Protein AF-0000000066600536 (afdb_homodimer)

pLDDT: mean 73.53, std 24.23, range [19.64, 96.75]

Solvent-accessible surface area (backbone atoms only — not comparable to full-atom values): 18809 Å² total; per-residue (Å²): 132,82,75,76,76,78,77,70,81,67,78,66,81,62,78,78,63,72,52,67,63,58,53,52,51,43,54,50,46,50,48,54,74,53,51,83,72,74,87,66,72,68,82,75,94,63,88,45,72,66,54,38,52,49,62,62,64,57,82,47,67,68,58,46,53,52,46,48,53,51,50,51,51,50,49,55,53,40,43,52,21,31,8,64,91,51,57,45,44,62,94,65,36,41,53,44,63,29,54,52,52,36,57,56,45,37,54,26,69,64,70,54,17,52,52,28,52,52,50,50,47,56,38,63,71,46,46,78,92,49,72,84,36,48,63,40,47,52,50,49,32,46,51,47,47,48,50,46,52,51,53,52,53,50,51,52,51,55,51,54,56,64,73,95,133,84,75,76,74,78,76,71,84,64,78,64,80,62,82,77,64,71,48,69,62,57,52,51,51,44,54,49,48,51,49,54,74,54,52,79,67,74,86,67,72,70,78,73,72,84,78,48,71,66,53,39,52,51,62,63,64,57,82,48,66,70,58,46,52,52,47,50,52,52,50,49,53,52,49,55,52,40,43,53,22,32,9,63,91,51,57,45,44,61,95,64,34,40,53,45,64,31,54,51,52,34,57,58,45,37,56,26,68,66,69,53,17,53,52,27,51,50,49,50,46,56,39,62,71,46,45,77,90,49,72,82,36,47,67,41,47,53,49,49,33,47,51,47,47,48,51,47,52,51,52,53,53,50,52,53,50,55,51,55,58,66,74,96

Foldseek 3Di:
DPPPPPPPPCPPPDPQDDPPVLVVLLVVVVVVLVPDDDPPDPPPPQLDPVLLVCQAPDPDPVVVVVSVVSLVVLLVLLLVQLCLVPLQDDPNHDNLVSLVSLLSQLSRDDPSVVSSVVSNVSSVVRDDDDPSNVSSVVSNVVSVVVNVVSVVVVVVVVVVVVVD/DPPPPPPPPCPPPDPQDDPPVLVVLLVVVVVVLVPDDDPPDDPPLVDDPVLLVCQAPDPDPVVVVVSVVVLVVVLVLLLVLLCLVPLQDDPSHDNLVSLVSLLRQLSRDDPSVVSSVVSNVSSVVRDDDDPSNVSSVVSNVVSVVVNVVSVVVVVVVVVVVVVD

Nearest PDB structures (foldseek):
  7ubt-assembly1_A  TM=3.365E-01  e=2.318E+00  Homo sapiens
  7uc6-assembly1_A  TM=3.377E-01  e=3.142E+00  Homo sapiens
  7tvb-assembly1_A  TM=3.383E-01  e=3.848E+00  Homo sapiens
  6mbz-assembly2_B  TM=2.129E-01  e=4.480E+00  Homo sapiens
  1y1u-assembly2_C-2  TM=2.145E-01  e=3.477E+00  Mus musculus

Structure (mmCIF, N/CA/C/O backbone):
data_AF-0000000066600536-model_v1
#
loop_
_entity.id
_entity.type
_entity.pdbx_description
1 polymer 'Transmembrane protein 232'
#
loop_
_atom_site.group_PDB
_atom_site.id
_atom_site.type_symbol
_atom_site.label_atom_id
_atom_site.label_alt_id
_atom_site.label_comp_id
_atom_site.label_asym_id
_atom_site.label_entity_id
_atom_site.label_seq_id
_atom_site.pdbx_PDB_ins_code
_atom_site.Cartn_x
_atom_site.Cartn_y
_atom_site.Cartn_z
_atom_site.occupancy
_atom_site.B_iso_or_equiv
_atom_site.auth_seq_id
_atom_site.auth_comp_id
_atom_site.auth_asym_id
_atom_site.auth_atom_id
_atom_site.pdbx_PDB_model_num
ATOM 1 N N . MET A 1 1 ? 24.453 -8.703 15.766 1 19.73 1 MET A N 1
ATOM 2 C CA . MET A 1 1 ? 23.531 -9.391 16.672 1 19.73 1 MET A CA 1
ATOM 3 C C . MET A 1 1 ? 22.078 -9.07 16.328 1 19.73 1 MET A C 1
ATOM 5 O O . MET A 1 1 ? 21.672 -7.91 16.328 1 19.73 1 MET A O 1
ATOM 9 N N . ASN A 1 2 ? 21.516 -9.789 15.336 1 24.7 2 ASN A N 1
ATOM 10 C CA . ASN A 1 2 ? 20.312 -9.633 14.539 1 24.7 2 ASN A CA 1
ATOM 11 C C . ASN A 1 2 ? 19.047 -9.766 15.398 1 24.7 2 ASN A C 1
ATOM 13 O O . ASN A 1 2 ? 18.766 -10.844 15.938 1 24.7 2 ASN A O 1
ATOM 17 N N . MET A 1 3 ? 18.906 -8.734 16.312 1 25.41 3 MET A N 1
ATOM 18 C CA . MET A 1 3 ? 17.891 -8.883 17.344 1 25.41 3 MET A CA 1
ATOM 19 C C . MET A 1 3 ? 16.547 -9.281 16.734 1 25.41 3 MET A C 1
ATOM 21 O O . MET A 1 3 ? 16.125 -8.688 15.742 1 25.41 3 MET A O 1
ATOM 25 N N . PRO A 1 4 ? 16.062 -10.516 17.078 1 28.42 4 PRO A N 1
ATOM 26 C CA . PRO A 1 4 ? 14.805 -11.125 16.625 1 28.42 4 PRO A CA 1
ATOM 27 C C . PRO A 1 4 ? 13.578 -10.328 17.062 1 28.42 4 PRO A C 1
ATOM 29 O O . PRO A 1 4 ? 13.414 -10.039 18.25 1 28.42 4 PRO A O 1
ATOM 32 N N . VAL A 1 5 ? 13.242 -9.188 16.594 1 30.8 5 VAL A N 1
ATOM 33 C CA . VAL A 1 5 ? 12.07 -8.492 17.109 1 30.8 5 VAL A CA 1
ATOM 34 C C . VAL A 1 5 ? 10.852 -9.422 17.047 1 30.8 5 VAL A C 1
ATOM 36 O O . VAL A 1 5 ? 10.516 -9.938 15.977 1 30.8 5 VAL A O 1
ATOM 39 N N . ASN A 1 6 ? 10.648 -10.102 18.094 1 26.16 6 ASN A N 1
ATOM 40 C CA . ASN A 1 6 ? 9.461 -10.914 18.328 1 26.16 6 ASN A CA 1
ATOM 41 C C . ASN A 1 6 ? 8.18 -10.141 18.062 1 26.16 6 ASN A C 1
ATOM 43 O O . ASN A 1 6 ? 7.891 -9.156 18.734 1 26.16 6 ASN A O 1
ATOM 47 N N . LYS A 1 7 ? 7.848 -10.031 16.828 1 30.89 7 LYS A N 1
ATOM 48 C CA . LYS A 1 7 ? 6.684 -9.281 16.344 1 30.89 7 LYS A CA 1
ATOM 49 C C . LYS A 1 7 ? 5.387 -9.914 16.844 1 30.89 7 LYS A C 1
ATOM 51 O O . LYS A 1 7 ? 5.094 -11.07 16.547 1 30.89 7 LYS A O 1
ATOM 56 N N . SER A 1 8 ? 5.102 -9.703 18.156 1 27.36 8 SER A N 1
ATOM 57 C CA . SER A 1 8 ? 3.857 -10.219 18.719 1 27.36 8 SER A CA 1
ATOM 58 C C . SER A 1 8 ? 2.662 -9.852 17.844 1 27.36 8 SER A C 1
ATOM 60 O O . SER A 1 8 ? 2.613 -8.758 17.281 1 27.36 8 SER A O 1
ATOM 62 N N . PRO A 1 9 ? 1.781 -10.859 17.547 1 30.22 9 PRO A N 1
ATOM 63 C CA . PRO A 1 9 ? 0.583 -10.719 16.719 1 30.22 9 PRO A CA 1
ATOM 64 C C . PRO A 1 9 ? -0.399 -9.688 17.25 1 30.22 9 PRO A C 1
ATOM 66 O O . PRO A 1 9 ? -1.043 -9.922 18.281 1 30.22 9 PRO A O 1
ATOM 69 N N . MET A 1 10 ? -0.037 -8.68 17.906 1 28.06 10 MET A N 1
ATOM 70 C CA . MET A 1 10 ? -1.125 -7.926 18.531 1 28.06 10 MET A CA 1
ATOM 71 C C . MET A 1 10 ? -2.148 -7.488 17.484 1 28.06 10 MET A C 1
ATOM 73 O O . MET A 1 10 ? -1.852 -6.656 16.625 1 28.06 10 MET A O 1
ATOM 77 N N . ILE A 1 11 ? -2.955 -8.367 16.953 1 31.08 11 ILE A N 1
ATOM 78 C CA . ILE A 1 11 ? -4.121 -7.98 16.156 1 31.08 11 ILE A CA 1
ATOM 79 C C . ILE A 1 11 ? -4.938 -6.941 16.922 1 31.08 11 ILE A C 1
ATOM 81 O O . ILE A 1 11 ? -5.562 -7.258 17.938 1 31.08 11 ILE A O 1
ATOM 85 N N . ASN A 1 12 ? -4.395 -5.863 17.438 1 29.73 12 ASN A N 1
ATOM 86 C CA . ASN A 1 12 ? -5.25 -4.922 18.141 1 29.73 12 ASN A CA 1
ATOM 87 C C . ASN A 1 12 ? -6.48 -4.547 17.328 1 29.73 12 ASN A C 1
ATOM 89 O O . ASN A 1 12 ? -6.383 -4.328 16.125 1 29.73 12 ASN A O 1
ATOM 93 N N . THR A 1 13 ? -7.602 -5.051 17.672 1 29.09 13 THR A N 1
ATOM 94 C CA . THR A 1 13 ? -8.992 -4.836 17.297 1 29.09 13 THR A CA 1
ATOM 95 C C . THR A 1 13 ? -9.258 -3.359 17.016 1 29.09 13 THR A C 1
ATOM 97 O O . THR A 1 13 ? -10.406 -2.955 16.812 1 29.09 13 THR A O 1
ATOM 100 N N . CYS A 1 14 ? -8.484 -2.506 17.672 1 30.42 14 CYS A N 1
ATOM 101 C CA . CYS A 1 14 ? -9.07 -1.176 17.547 1 30.42 14 CYS A CA 1
ATOM 102 C C . CYS A 1 14 ? -9.062 -0.72 16.094 1 30.42 14 CYS A C 1
ATOM 104 O O . CYS A 1 14 ? -8.109 -0.995 15.352 1 30.42 14 CYS A O 1
ATOM 106 N N . GLY A 1 15 ? -9.992 -0.116 15.523 1 32.75 15 GLY A N 1
ATOM 107 C CA . GLY A 1 15 ? -10.281 0.325 14.172 1 32.75 15 GLY A CA 1
ATOM 108 C C . GLY A 1 15 ? -9.039 0.72 13.391 1 32.75 15 GLY A C 1
ATOM 109 O O . GLY A 1 15 ? -8.273 -0.142 12.953 1 32.75 15 GLY A O 1
ATOM 110 N N . GLY A 1 16 ? -9.023 1.972 12.875 1 38.88 16 GLY A N 1
ATOM 111 C CA . GLY A 1 16 ? -8.297 2.615 11.797 1 38.88 16 GLY A CA 1
ATOM 112 C C . GLY A 1 16 ? -6.805 2.719 12.062 1 38.88 16 GLY A C 1
ATOM 113 O O . GLY A 1 16 ? -6.066 3.312 11.273 1 38.88 16 GLY A O 1
ATOM 114 N N . ILE A 1 17 ? -6.473 2.861 13.297 1 39.66 17 ILE A N 1
ATOM 115 C CA . ILE A 1 17 ? -5.094 3.307 13.484 1 39.66 17 ILE A CA 1
ATOM 116 C C . ILE A 1 17 ? -4.137 2.141 13.242 1 39.66 17 ILE A C 1
ATOM 118 O O . ILE A 1 17 ? -4.414 1.01 13.648 1 39.66 17 I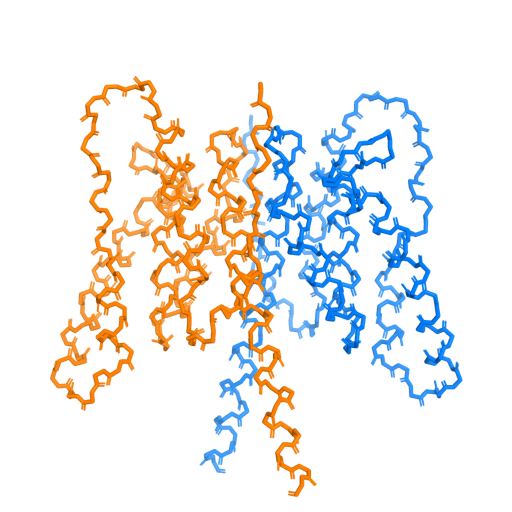LE A O 1
ATOM 122 N N . SER A 1 18 ? -3.279 2.27 12.375 1 43.47 18 SER A N 1
ATOM 123 C CA . SER A 1 18 ? -2.164 1.356 12.156 1 43.47 18 SER A CA 1
ATOM 124 C C . SER A 1 18 ? -1.711 0.707 13.461 1 43.47 18 SER A C 1
ATOM 126 O O . SER A 1 18 ? -1.821 1.309 14.531 1 43.47 18 SER A O 1
ATOM 128 N N . SER A 1 19 ? -1.558 -0.533 13.523 1 43.12 19 SER A N 1
ATOM 129 C CA . SER A 1 19 ? -1.077 -1.271 14.688 1 43.12 19 SER A CA 1
ATOM 130 C C . SER A 1 19 ? 0.07 -0.538 15.375 1 43.12 19 SER A C 1
ATOM 132 O O . SER A 1 19 ? 0.919 0.058 14.711 1 43.12 19 SER A O 1
ATOM 134 N N . PRO A 1 20 ? -0.112 -0.196 16.719 1 44.44 20 PRO A N 1
ATOM 135 C CA . PRO A 1 20 ? 0.983 0.37 17.516 1 44.44 20 PRO A CA 1
ATOM 136 C C . PRO A 1 20 ? 2.355 -0.127 17.062 1 44.44 20 PRO A C 1
ATOM 138 O O . PRO A 1 20 ? 3.332 0.624 17.109 1 44.44 20 PRO A O 1
ATOM 141 N N . TYR A 1 21 ? 2.369 -1.3 16.703 1 42.28 21 TYR A N 1
ATOM 142 C CA . TYR A 1 21 ? 3.656 -1.877 16.328 1 42.28 21 TYR A CA 1
ATOM 143 C C . TYR A 1 21 ? 4.234 -1.188 15.102 1 42.28 21 TYR A C 1
ATOM 145 O O . TYR A 1 21 ? 5.426 -0.87 15.062 1 42.28 21 TYR A O 1
ATOM 153 N N . HIS A 1 22 ? 3.428 -0.91 14.258 1 47.25 22 HIS A N 1
ATOM 154 C CA . HIS A 1 22 ? 3.965 -0.282 13.055 1 47.25 22 HIS A CA 1
ATOM 155 C C . HIS A 1 22 ? 4.43 1.142 13.336 1 47.25 22 HIS A C 1
ATOM 157 O O . HIS A 1 22 ? 5.441 1.588 12.789 1 47.25 22 HIS A O 1
ATOM 163 N N . GLU A 1 23 ? 3.699 1.765 14.211 1 49.78 23 GLU A N 1
ATOM 164 C CA . GLU A 1 23 ? 4.105 3.125 14.555 1 49.78 23 GLU A CA 1
ATOM 165 C C . GLU A 1 23 ? 5.457 3.137 15.258 1 49.78 23 GLU A C 1
ATOM 167 O O . GLU A 1 23 ? 6.305 3.982 14.969 1 49.78 23 GLU A O 1
ATOM 172 N N . GLU A 1 24 ? 5.559 2.275 16.266 1 48.22 24 GLU A N 1
ATOM 173 C CA . GLU A 1 24 ? 6.82 2.227 16.984 1 48.22 24 GLU A CA 1
ATOM 174 C C . GLU A 1 24 ? 7.977 1.849 16.062 1 48.22 24 GLU A C 1
ATOM 176 O O . GLU A 1 24 ? 9.078 2.396 16.188 1 48.22 24 GLU A O 1
ATOM 181 N N . LEU A 1 25 ? 7.801 0.929 15.32 1 45.22 25 LEU A N 1
ATOM 182 C CA . LEU A 1 25 ? 8.844 0.529 14.375 1 45.22 25 LEU A CA 1
ATOM 183 C C . LEU A 1 25 ? 9.211 1.684 13.453 1 45.22 25 LEU A C 1
ATOM 185 O O . LEU A 1 25 ? 10.391 1.898 13.164 1 45.22 25 LEU A O 1
ATOM 189 N N . TRP A 1 26 ? 8.156 2.361 13.133 1 47.5 26 TRP A N 1
ATOM 190 C CA . TRP A 1 26 ? 8.406 3.504 12.258 1 47.5 26 TRP A CA 1
ATOM 191 C C . TRP A 1 26 ? 9.188 4.586 13 1 47.5 26 TRP A C 1
ATOM 193 O O . TRP A 1 26 ? 10.125 5.172 12.445 1 47.5 26 TRP A O 1
ATOM 203 N N . LYS A 1 27 ? 8.703 4.938 14.164 1 51 27 LYS A N 1
ATOM 204 C CA . LYS A 1 27 ? 9.477 5.902 14.945 1 51 27 LYS A CA 1
ATOM 205 C C . LYS A 1 27 ? 10.938 5.469 15.062 1 51 27 LYS A C 1
ATOM 207 O O . LYS A 1 27 ? 11.844 6.289 14.93 1 51 27 LYS A O 1
ATOM 212 N N . LEU A 1 28 ? 11.102 4.266 15.344 1 45.75 28 LEU A N 1
ATOM 213 C CA . LEU A 1 28 ? 12.453 3.742 15.508 1 45.75 28 LEU A CA 1
ATOM 214 C C . LEU A 1 28 ? 13.219 3.787 14.188 1 45.75 28 LEU A C 1
ATOM 216 O O . LEU A 1 28 ? 14.398 4.152 14.164 1 45.75 28 LEU A O 1
ATOM 220 N N . ASN A 1 29 ? 12.656 3.307 13.219 1 45.66 29 ASN A N 1
ATOM 221 C CA . ASN A 1 29 ? 13.336 3.256 11.93 1 45.66 29 ASN A CA 1
ATOM 222 C C . ASN A 1 29 ? 13.68 4.652 11.422 1 45.66 29 ASN A C 1
ATOM 224 O O . ASN A 1 29 ? 14.758 4.871 10.867 1 45.66 29 ASN A O 1
ATOM 228 N N . PHE A 1 30 ? 12.695 5.48 11.562 1 46.75 30 PHE A N 1
ATOM 229 C CA . PHE A 1 30 ? 12.969 6.852 11.141 1 46.75 30 PHE A CA 1
ATOM 230 C C . PHE A 1 30 ? 13.992 7.504 12.055 1 46.75 30 PHE A C 1
ATOM 232 O O . PHE A 1 30 ? 14.805 8.312 11.609 1 46.75 30 PHE A O 1
ATOM 239 N N . GLN A 1 31 ? 13.883 7.242 13.258 1 46.19 31 GLN A N 1
ATOM 240 C CA . GLN A 1 31 ? 14.945 7.762 14.117 1 46.19 31 GLN A CA 1
ATOM 241 C C . GLN A 1 31 ? 16.312 7.266 13.656 1 46.19 31 GLN A C 1
ATOM 243 O O . GLN A 1 31 ? 17.297 8 13.727 1 46.19 31 GLN A O 1
ATOM 248 N N . HIS A 1 32 ? 16.391 6.09 13.328 1 43 32 HIS A N 1
ATOM 249 C CA . HIS A 1 32 ? 17.688 5.562 12.938 1 43 32 HIS A CA 1
ATOM 250 C C . HIS A 1 32 ? 18.172 6.191 11.633 1 43 32 HIS A C 1
ATOM 252 O O . HIS A 1 32 ? 19.375 6.336 11.406 1 43 32 HIS A O 1
ATOM 258 N N . LEU A 1 33 ? 17.312 6.156 10.695 1 40.06 33 LEU A N 1
ATOM 259 C CA . LEU A 1 33 ? 17.75 6.832 9.477 1 40.06 33 LEU A CA 1
ATOM 260 C C . LEU A 1 33 ? 18.172 8.266 9.773 1 40.06 33 LEU A C 1
ATOM 262 O O . LEU A 1 33 ? 18.984 8.836 9.039 1 40.06 33 LEU A O 1
ATOM 266 N N . SER A 1 34 ? 17.438 8.898 10.703 1 39.47 34 SER A N 1
ATOM 267 C CA . SER A 1 34 ? 17.891 10.219 11.102 1 39.47 34 SER A CA 1
ATOM 268 C C . SER A 1 34 ? 19.156 10.133 11.953 1 39.47 34 SER A C 1
ATOM 270 O O . SER A 1 34 ? 19.078 10.031 13.18 1 39.47 34 SER A O 1
ATOM 272 N N . GLY A 1 35 ? 20.016 9.133 11.82 1 35.97 35 GLY A N 1
ATOM 273 C CA . GLY A 1 35 ? 21.25 9.25 12.57 1 35.97 35 GLY A CA 1
ATOM 274 C C . GLY A 1 35 ? 21.609 10.688 12.914 1 35.97 35 GLY A C 1
ATOM 275 O O . GLY A 1 35 ? 20.75 11.57 12.852 1 35.97 35 GLY A O 1
ATOM 276 N N . GLU A 1 36 ? 23.062 11.039 12.516 1 38.44 36 GLU A N 1
ATOM 277 C CA . GLU A 1 36 ? 24 12.047 12.984 1 38.44 36 GLU A CA 1
ATOM 278 C C . GLU A 1 36 ? 23.438 13.453 12.844 1 38.44 36 GLU A C 1
ATOM 280 O O . GLU A 1 36 ? 24.094 14.438 13.188 1 38.44 36 GLU A O 1
ATOM 285 N N . ARG A 1 37 ? 22.922 13.789 11.609 1 37.62 37 ARG A N 1
ATOM 286 C CA . ARG A 1 37 ? 23.094 15.234 11.508 1 37.62 37 ARG A CA 1
ATOM 287 C C . ARG A 1 37 ? 22.391 15.953 12.656 1 37.62 37 ARG A C 1
ATOM 289 O O . ARG A 1 37 ? 21.516 15.383 13.312 1 37.62 37 ARG A O 1
ATOM 296 N N . GLY A 1 38 ? 22.594 17.312 12.836 1 34.03 38 GLY A N 1
ATOM 297 C CA . GLY A 1 38 ? 22.312 18.312 13.852 1 34.03 38 GLY A CA 1
ATOM 298 C C . GLY A 1 38 ? 20.891 18.234 14.383 1 34.03 38 GLY A C 1
ATOM 299 O O . GLY A 1 38 ? 20.031 17.594 13.781 1 34.03 38 GLY A O 1
ATOM 300 N N . HIS A 1 39 ? 20.594 18.734 15.633 1 36.16 39 HIS A N 1
ATOM 301 C CA . HIS A 1 39 ? 19.453 19.141 16.438 1 36.16 39 HIS A CA 1
ATOM 302 C C . HIS A 1 39 ? 18.281 19.594 15.555 1 36.16 39 HIS A C 1
ATOM 304 O O . HIS A 1 39 ? 17.828 20.734 15.656 1 36.16 39 HIS A O 1
ATOM 310 N N . LYS A 1 40 ? 18.469 19.359 14.297 1 41.19 40 LYS A N 1
ATOM 311 C CA . LYS A 1 40 ? 17.406 20.172 13.719 1 41.19 40 LYS A CA 1
ATOM 312 C C . LYS A 1 40 ? 16.047 19.797 14.305 1 41.19 40 LYS A C 1
ATOM 314 O O . LYS A 1 40 ? 15.852 18.672 14.75 1 41.19 40 LYS A O 1
ATOM 319 N N . SER A 1 41 ? 15.125 20.906 14.414 1 37.47 41 SER A N 1
ATOM 320 C CA . SER A 1 41 ? 13.797 21.125 14.984 1 37.47 41 SER A CA 1
ATOM 321 C C . SER A 1 41 ? 12.859 19.969 14.656 1 37.47 41 SER A C 1
ATOM 323 O O . SER A 1 41 ? 12.977 19.344 13.602 1 37.47 41 SER A O 1
ATOM 325 N N . ARG A 1 42 ? 12.461 19.328 15.688 1 41.62 42 ARG A N 1
ATOM 326 C CA . ARG A 1 42 ? 11.375 18.375 15.602 1 41.62 42 ARG A CA 1
ATOM 327 C C . ARG A 1 42 ? 10.398 18.734 14.484 1 41.62 42 ARG A C 1
ATOM 329 O O . ARG A 1 42 ? 9.938 19.875 14.414 1 41.62 42 ARG A O 1
ATOM 336 N N . PRO A 1 43 ? 10.523 18.328 13.375 1 45.41 43 PRO A N 1
ATOM 337 C CA . PRO A 1 43 ? 9.43 18.781 12.508 1 45.41 43 PRO A CA 1
ATOM 338 C C . PRO A 1 43 ? 8.125 18.984 13.266 1 45.41 43 PRO A C 1
ATOM 340 O O . PRO A 1 43 ? 7.715 18.109 14.047 1 45.41 43 PRO A O 1
ATOM 343 N N . THR A 1 44 ? 7.738 20.281 13.766 1 41.75 44 THR A N 1
ATOM 344 C CA . THR A 1 44 ? 6.574 20.781 14.477 1 41.75 44 THR A CA 1
ATOM 345 C C . THR A 1 44 ? 5.332 19.953 14.148 1 41.75 44 THR A C 1
ATOM 347 O O . THR A 1 44 ? 4.629 19.5 15.055 1 41.75 44 THR A O 1
ATOM 350 N N . PHE A 1 45 ? 4.418 20.484 13.062 1 48.41 45 PHE A N 1
ATOM 351 C CA . PHE A 1 45 ? 2.971 20.359 12.953 1 48.41 45 PHE A CA 1
ATOM 352 C C . PHE A 1 45 ? 2.588 18.922 12.594 1 48.41 45 PHE A C 1
ATOM 354 O O . PHE A 1 45 ? 2.533 18.562 11.414 1 48.41 45 PHE A O 1
ATOM 361 N N . SER A 1 46 ? 3.148 17.734 13.273 1 62.53 46 SER A N 1
ATOM 362 C CA . SER A 1 46 ? 2.98 16.312 12.992 1 62.53 46 SER A CA 1
ATOM 363 C C . SER A 1 46 ? 1.614 15.812 13.453 1 62.53 46 SER A C 1
ATOM 365 O O . SER A 1 46 ? 1.055 16.328 14.422 1 62.53 46 SER A O 1
ATOM 367 N N . ILE A 1 47 ? 0.571 15.609 12.484 1 78.5 47 ILE A N 1
ATOM 368 C CA . ILE A 1 47 ? -0.699 14.961 12.797 1 78.5 47 ILE A CA 1
ATOM 369 C C . ILE A 1 47 ? -0.485 13.906 13.883 1 78.5 47 ILE A C 1
ATOM 371 O O . ILE A 1 47 ? 0.424 13.078 13.781 1 78.5 47 ILE A O 1
ATOM 375 N N . THR A 1 48 ? -1.11 14.172 15.07 1 81.06 48 THR A N 1
ATOM 376 C CA . THR A 1 48 ? -0.984 13.242 16.188 1 81.06 48 THR A CA 1
ATOM 377 C C . THR A 1 48 ? -2.117 12.219 16.172 1 81.06 48 THR A C 1
ATOM 379 O O . THR A 1 48 ? -3.133 12.422 15.5 1 81.06 48 THR A O 1
ATOM 382 N N . LYS A 1 49 ? -1.866 11.227 16.938 1 82.94 49 LYS A N 1
ATOM 383 C CA . LYS A 1 49 ? -2.908 10.211 17.094 1 82.94 49 LYS A CA 1
ATOM 384 C C . LYS A 1 49 ? -4.168 10.812 17.703 1 82.94 49 LYS A C 1
ATOM 386 O O . LYS A 1 49 ? -5.285 10.461 17.312 1 82.94 49 LYS A O 1
ATOM 391 N N . GLU A 1 50 ? -3.992 11.703 18.641 1 86.06 50 GLU A N 1
ATOM 392 C CA . GLU A 1 50 ? -5.121 12.359 19.297 1 86.06 50 GLU A CA 1
ATOM 393 C C . GLU A 1 50 ? -5.93 13.18 18.297 1 86.06 50 GLU A C 1
ATOM 395 O O . GLU A 1 50 ? -7.164 13.195 18.344 1 86.06 50 GLU A O 1
ATOM 400 N N . PHE A 1 51 ? -5.262 13.828 17.516 1 90.19 51 PHE A N 1
ATOM 401 C CA . PHE A 1 51 ? -5.938 14.594 16.484 1 90.19 51 PHE A CA 1
ATOM 402 C C . PHE A 1 51 ? -6.809 13.695 15.617 1 90.19 51 PHE A C 1
ATOM 404 O O . PHE A 1 51 ? -7.973 14.016 15.359 1 90.19 51 PHE A O 1
ATOM 411 N N . ILE A 1 52 ? -6.266 12.594 15.156 1 92.69 52 ILE A N 1
ATOM 412 C CA . ILE A 1 52 ? -6.949 11.672 14.258 1 92.69 52 ILE A CA 1
ATOM 413 C C . ILE A 1 52 ? -8.188 11.102 14.953 1 92.69 52 ILE A C 1
ATOM 415 O O . ILE A 1 52 ? -9.266 11.039 14.352 1 92.69 52 ILE A O 1
ATOM 419 N N . LEU A 1 53 ? -8.016 10.766 16.203 1 90.44 53 LEU A N 1
ATOM 420 C CA . LEU A 1 53 ? -9.141 10.227 16.953 1 90.44 53 LEU A CA 1
ATOM 421 C C . LEU A 1 53 ? -10.258 11.258 17.078 1 90.44 53 LEU A C 1
ATOM 423 O O . LEU A 1 53 ? -11.422 10.953 16.797 1 90.44 53 LEU A O 1
ATOM 427 N N . ARG A 1 54 ? -9.891 12.469 17.484 1 93.38 54 ARG A N 1
ATOM 428 C CA . ARG A 1 54 ? -10.867 13.547 17.578 1 93.38 54 ARG A CA 1
ATOM 429 C C . ARG A 1 54 ? -11.531 13.82 16.234 1 93.38 54 ARG A C 1
ATOM 431 O O . ARG A 1 54 ? -12.75 13.992 16.172 1 93.38 54 ARG A O 1
ATOM 438 N N . PHE A 1 55 ? -10.82 13.828 15.234 1 94.56 55 PHE A N 1
ATOM 439 C CA . PHE A 1 55 ? -11.297 14.109 13.883 1 94.56 55 PHE A CA 1
ATOM 440 C C . PHE A 1 55 ? -12.359 13.094 13.469 1 94.56 55 PHE A C 1
ATOM 442 O O . PHE A 1 55 ? -13.383 13.469 12.891 1 94.56 55 PHE A O 1
ATOM 449 N N . ASN A 1 56 ? -12.078 11.875 13.781 1 92.56 56 ASN A N 1
ATOM 450 C CA . ASN A 1 56 ? -12.953 10.805 13.312 1 92.56 56 ASN A CA 1
ATOM 451 C C . ASN A 1 56 ? -14.18 10.641 14.211 1 92.56 56 ASN A C 1
ATOM 453 O O . ASN A 1 56 ? -15.227 10.18 13.758 1 92.56 56 ASN A O 1
ATOM 457 N N . GLN A 1 57 ? -14.148 11.062 15.391 1 94.25 57 GLN A N 1
ATOM 458 C CA . GLN A 1 57 ? -15.195 10.695 16.344 1 94.25 57 GLN A CA 1
ATOM 459 C C . GLN A 1 57 ? -16.078 11.891 16.672 1 94.25 57 GLN A C 1
ATOM 461 O O . GLN A 1 57 ? -17.203 11.727 17.172 1 94.25 57 GLN A O 1
ATOM 466 N N . THR A 1 58 ? -15.602 13.07 16.438 1 95.44 58 THR A N 1
ATOM 467 C CA . THR A 1 58 ? -16.359 14.25 16.859 1 95.44 58 THR A CA 1
ATOM 468 C C . THR A 1 58 ? -17.703 14.297 16.156 1 95.44 58 THR A C 1
ATOM 470 O O . THR A 1 58 ? -17.812 13.992 14.969 1 95.44 58 THR A O 1
ATOM 473 N N . GLN A 1 59 ? -18.734 14.609 16.875 1 94 59 GLN A N 1
ATOM 474 C CA . GLN A 1 59 ? -20.094 14.789 16.359 1 94 59 GLN A CA 1
ATOM 475 C C . GLN A 1 59 ? -20.484 16.266 16.375 1 94 59 GLN A C 1
ATOM 477 O O . GLN A 1 59 ? -21.578 16.625 15.914 1 94 59 GLN A O 1
ATOM 482 N N . ASN A 1 60 ? -19.641 17.031 16.922 1 95.19 60 ASN A N 1
ATOM 483 C CA . ASN A 1 60 ? -19.844 18.484 16.953 1 95.19 60 ASN A CA 1
ATOM 484 C C . ASN A 1 60 ? -19.469 19.141 15.625 1 95.19 60 ASN A C 1
ATOM 486 O O . ASN A 1 60 ? -18.297 19.141 15.234 1 95.19 60 ASN A O 1
ATOM 490 N N . SER A 1 61 ? -20.422 19.719 14.977 1 95 61 SER A N 1
ATOM 491 C CA . SER A 1 61 ? -20.25 20.25 13.633 1 95 61 SER A CA 1
ATOM 492 C C . SER A 1 61 ? -19.219 21.391 13.609 1 95 61 SER A C 1
ATOM 494 O O . SER A 1 61 ? -18.422 21.484 12.68 1 95 61 SER A O 1
ATOM 496 N N . LYS A 1 62 ? -19.281 22.156 14.594 1 96.25 62 LYS A N 1
ATOM 497 C CA . LYS A 1 62 ? -18.328 23.25 14.656 1 96.25 62 LYS A CA 1
ATOM 498 C C . LYS A 1 62 ? -16.906 22.734 14.82 1 96.25 62 LYS A C 1
ATOM 500 O O . LYS A 1 62 ? -15.984 23.203 14.148 1 96.25 62 LYS A O 1
ATOM 505 N N . GLU A 1 63 ? -16.719 21.812 15.688 1 96.12 63 GLU A N 1
ATOM 506 C CA . GLU A 1 63 ? -15.406 21.203 15.898 1 96.12 63 GLU A CA 1
ATOM 507 C C . GLU A 1 63 ? -14.93 20.484 14.641 1 96.12 63 GLU A C 1
ATOM 509 O O . GLU A 1 63 ? -13.75 20.547 14.289 1 96.12 63 GLU A O 1
ATOM 514 N N . LYS A 1 64 ? -15.812 19.781 14.039 1 95.56 64 LYS A N 1
ATOM 515 C CA . LYS A 1 64 ? -15.477 19.094 12.805 1 95.56 64 LYS A CA 1
ATOM 516 C C . LYS A 1 64 ? -14.914 20.047 11.766 1 95.56 64 LYS A C 1
ATOM 518 O O . LYS A 1 64 ? -13.93 19.75 11.094 1 95.56 64 LYS A O 1
ATOM 523 N N . GLU A 1 65 ? -15.57 21.156 11.648 1 96.25 65 GLU A N 1
ATOM 524 C CA . GLU A 1 65 ? -15.141 22.156 10.68 1 96.25 65 GLU A CA 1
ATOM 525 C C . GLU A 1 65 ? -13.742 22.688 11.016 1 96.25 65 GLU A C 1
ATOM 527 O O . GLU A 1 65 ? -12.914 22.875 10.125 1 96.25 65 GLU A O 1
ATOM 532 N N . GLU A 1 66 ? -13.531 22.891 12.242 1 96.06 66 GLU A N 1
ATOM 533 C CA . GLU A 1 66 ? -12.219 23.359 12.688 1 96.06 66 GLU A CA 1
ATOM 534 C C . GLU A 1 66 ? -11.133 22.312 12.414 1 96.06 66 GLU A C 1
ATOM 536 O O . GLU A 1 66 ? -10.047 22.656 11.945 1 96.06 66 GLU A O 1
ATOM 541 N N . LEU A 1 67 ? -11.422 21.125 12.719 1 96.12 67 LEU A N 1
ATOM 542 C CA . LEU A 1 67 ? -10.477 20.047 12.492 1 96.12 67 LEU A CA 1
ATOM 543 C C . LEU A 1 67 ? -10.203 19.859 11.008 1 96.12 67 LEU A C 1
ATOM 545 O O . LEU A 1 67 ? -9.07 19.594 10.609 1 96.12 67 LEU A O 1
ATOM 549 N N . LEU A 1 68 ? -11.18 20.016 10.258 1 96.69 68 LEU A N 1
ATOM 550 C CA . LEU A 1 68 ? -11.031 19.938 8.805 1 96.69 68 LEU A CA 1
ATOM 551 C C . LEU A 1 68 ? -10.094 21.031 8.289 1 96.69 68 LEU A C 1
ATOM 553 O O . LEU A 1 68 ? -9.234 20.766 7.449 1 96.69 68 LEU A O 1
ATOM 557 N N . GLU A 1 69 ? -10.289 22.188 8.773 1 95.69 69 GLU A N 1
ATOM 558 C CA . GLU A 1 69 ? -9.43 23.297 8.359 1 95.69 69 GLU A CA 1
ATOM 559 C C . GLU A 1 69 ? -7.977 23.031 8.727 1 95.69 69 GLU A C 1
ATOM 561 O O . GLU A 1 69 ? -7.07 23.312 7.941 1 95.69 69 GLU A O 1
ATOM 566 N N . LEU A 1 70 ? -7.812 22.547 9.898 1 94.62 70 LEU A N 1
ATOM 567 C CA . LEU A 1 70 ? -6.465 22.203 10.328 1 94.62 70 LEU A CA 1
ATOM 568 C C . LEU A 1 70 ? -5.867 21.109 9.438 1 94.62 70 LEU A C 1
ATOM 570 O O . LEU A 1 70 ? -4.711 21.203 9.023 1 94.62 70 LEU A O 1
ATOM 574 N N . ALA A 1 71 ? -6.625 20.141 9.18 1 96.19 71 ALA A N 1
ATOM 575 C CA . ALA A 1 71 ? -6.168 19.078 8.305 1 96.19 71 ALA A CA 1
ATOM 576 C C . ALA A 1 71 ? -5.777 19.609 6.934 1 96.19 71 ALA A C 1
ATOM 578 O O . ALA A 1 71 ? -4.789 19.172 6.344 1 96.19 71 ALA A O 1
ATOM 579 N N . ARG A 1 72 ? -6.508 20.516 6.445 1 95.75 72 ARG A N 1
ATOM 580 C CA . ARG A 1 72 ? -6.234 21.109 5.141 1 95.75 72 ARG A CA 1
ATOM 581 C C . ARG A 1 72 ? -4.91 21.859 5.148 1 95.75 72 ARG A C 1
ATOM 583 O O . ARG A 1 72 ? -4.164 21.828 4.168 1 95.75 72 ARG A O 1
ATOM 590 N N . LYS A 1 73 ? -4.656 22.5 6.18 1 94.06 73 LYS A N 1
ATOM 591 C CA . LYS A 1 73 ? -3.369 23.172 6.312 1 94.06 73 LYS A CA 1
ATOM 592 C C . LYS A 1 73 ? -2.215 22.172 6.297 1 94.06 73 LYS A C 1
ATOM 594 O O . LYS A 1 73 ? -1.183 22.422 5.668 1 94.06 73 LYS A O 1
ATOM 599 N N . ILE A 1 74 ? -2.395 21.156 6.969 1 94.06 74 ILE A N 1
ATOM 600 C CA . ILE A 1 74 ? -1.371 20.109 7.012 1 94.06 74 ILE A CA 1
ATOM 601 C C . ILE A 1 74 ? -1.171 19.531 5.613 1 94.06 74 ILE A C 1
ATOM 603 O O . ILE A 1 74 ? -0.039 19.266 5.199 1 94.06 74 ILE A O 1
ATOM 607 N N . ILE A 1 75 ? -2.268 19.297 4.914 1 95.81 75 ILE A N 1
ATOM 608 C CA . ILE A 1 75 ? -2.213 18.797 3.543 1 95.81 75 ILE A CA 1
ATOM 609 C C . ILE A 1 75 ? -1.36 19.734 2.686 1 95.81 75 ILE A C 1
ATOM 611 O O . ILE A 1 75 ? -0.51 19.281 1.919 1 95.81 75 ILE A O 1
ATOM 615 N N . LEU A 1 76 ? -1.622 20.984 2.775 1 93.94 76 LEU A N 1
ATOM 616 C CA . LEU A 1 76 ? -0.88 21.969 1.99 1 93.94 76 LEU A CA 1
ATOM 617 C C . LEU A 1 76 ? 0.612 21.891 2.293 1 93.94 76 LEU A C 1
ATOM 619 O O . LEU A 1 76 ? 1.438 21.906 1.376 1 93.94 76 LEU A O 1
ATOM 623 N N . ARG A 1 77 ? 0.922 21.781 3.52 1 91.62 77 ARG A N 1
ATOM 624 C CA . ARG A 1 77 ? 2.316 21.625 3.924 1 91.62 77 ARG A CA 1
ATOM 625 C C . ARG A 1 77 ? 2.918 20.359 3.352 1 91.62 77 ARG A C 1
ATOM 627 O O . ARG A 1 77 ? 4.047 20.359 2.854 1 91.62 77 ARG 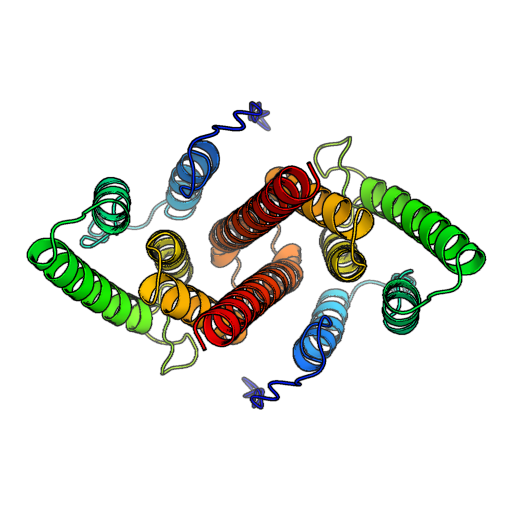A O 1
ATOM 634 N N . CYS A 1 78 ? 2.174 19.281 3.451 1 92.75 78 CYS A N 1
ATOM 635 C CA . CYS A 1 78 ? 2.648 18 2.941 1 92.75 78 CYS A CA 1
ATOM 636 C C . CYS A 1 78 ? 2.867 18.062 1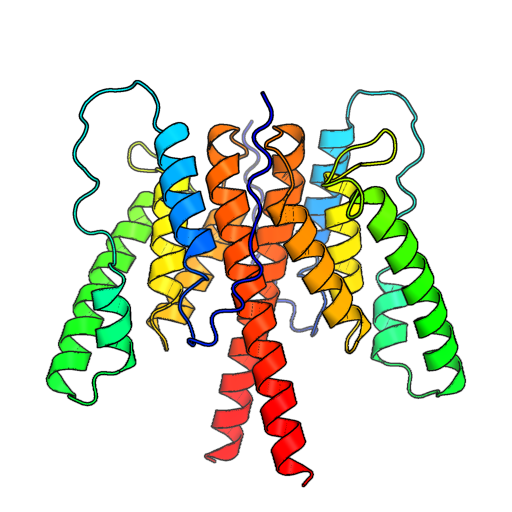.435 1 92.75 78 CYS A C 1
ATOM 638 O O . CYS A 1 78 ? 3.832 17.484 0.92 1 92.75 78 CYS A O 1
ATOM 640 N N . LYS A 1 79 ? 2.025 18.719 0.769 1 94 79 LYS A N 1
ATOM 641 C CA . LYS A 1 79 ? 2.184 18.844 -0.677 1 94 79 LYS A CA 1
ATOM 642 C C . LYS A 1 79 ? 3.51 19.516 -1.023 1 94 79 LYS A C 1
ATOM 644 O O . LYS A 1 79 ? 4.191 19.109 -1.966 1 94 79 LYS A O 1
ATOM 649 N N . ARG A 1 80 ? 3.844 20.5 -0.312 1 92.38 80 ARG A N 1
ATOM 650 C CA . ARG A 1 80 ? 5.113 21.188 -0.511 1 92.38 80 ARG A CA 1
ATOM 651 C C . ARG A 1 80 ? 6.293 20.266 -0.209 1 92.38 80 ARG A C 1
ATOM 653 O O . ARG A 1 80 ? 7.246 20.203 -0.986 1 92.38 80 ARG A O 1
ATOM 660 N N . LYS A 1 81 ? 6.23 19.547 0.885 1 91.25 81 LYS A N 1
ATOM 661 C CA . LYS A 1 81 ? 7.312 18.656 1.308 1 91.25 81 LYS A CA 1
ATOM 662 C C . LYS A 1 81 ? 7.453 17.469 0.357 1 91.25 81 LYS A C 1
ATOM 664 O O . LYS A 1 81 ? 8.531 16.875 0.253 1 91.25 81 LYS A O 1
ATOM 669 N N . LEU A 1 82 ? 6.402 17.078 -0.29 1 94.75 82 LEU A N 1
ATOM 670 C CA . LEU A 1 82 ? 6.41 16.016 -1.284 1 94.75 82 LEU A CA 1
ATOM 671 C C . LEU A 1 82 ? 6.941 16.516 -2.621 1 94.75 82 LEU A C 1
ATOM 673 O O . LEU A 1 82 ? 7.285 15.727 -3.498 1 94.75 82 LEU A O 1
ATOM 677 N N . GLY A 1 83 ? 6.996 17.812 -2.773 1 92.69 83 GLY A N 1
ATOM 678 C CA . GLY A 1 83 ? 7.391 18.375 -4.055 1 92.69 83 GLY A CA 1
ATOM 679 C C . GLY A 1 83 ? 6.43 18.031 -5.18 1 92.69 83 GLY A C 1
ATOM 680 O O . GLY A 1 83 ? 6.859 17.734 -6.293 1 92.69 83 GLY A O 1
ATOM 681 N N . LEU A 1 84 ? 5.184 18.016 -4.934 1 91.12 84 LEU A N 1
ATOM 682 C CA . LEU A 1 84 ? 4.219 17.562 -5.926 1 91.12 84 LEU A CA 1
ATOM 683 C C . LEU A 1 84 ? 4.215 18.469 -7.148 1 91.12 84 LEU A C 1
ATOM 685 O O . LEU A 1 84 ? 3.961 18.016 -8.266 1 91.12 84 LEU A O 1
ATOM 689 N N . LYS A 1 85 ? 4.469 19.703 -6.973 1 86.62 85 LYS A N 1
ATOM 690 C CA . LYS A 1 85 ? 4.512 20.641 -8.094 1 86.62 85 LYS A CA 1
ATOM 691 C C . LYS A 1 85 ? 5.863 20.578 -8.805 1 86.62 85 LYS A C 1
ATOM 693 O O . LYS A 1 85 ? 6.016 21.109 -9.906 1 86.62 85 LYS A O 1
ATOM 698 N N . THR A 1 86 ? 6.82 20 -8.195 1 82.06 86 THR A N 1
ATOM 699 C CA . THR A 1 86 ? 8.172 19.953 -8.742 1 82.06 86 THR A CA 1
ATOM 700 C C . THR A 1 86 ? 8.602 18.516 -9 1 82.06 86 THR A C 1
ATOM 702 O O . THR A 1 86 ? 9.797 18.219 -9.031 1 82.06 86 THR A O 1
ATOM 705 N N . LEU A 1 87 ? 7.715 17.609 -9.008 1 76.94 87 LEU A N 1
ATOM 706 C CA . LEU A 1 87 ? 7.949 16.203 -9.305 1 76.94 87 LEU A CA 1
ATOM 707 C C . LEU A 1 87 ? 8.906 15.594 -8.297 1 76.94 87 LEU A C 1
ATOM 709 O O . LEU A 1 87 ? 9.797 14.82 -8.672 1 76.94 87 LEU A O 1
ATOM 713 N N . GLY A 1 88 ? 8.82 16.094 -7.066 1 75.5 88 GLY A N 1
ATOM 714 C CA . GLY A 1 88 ? 9.562 15.492 -5.973 1 75.5 88 GLY A CA 1
ATOM 715 C C . GLY A 1 88 ? 10.953 16.094 -5.801 1 75.5 88 GLY A C 1
ATOM 716 O O . GLY A 1 88 ? 11.812 15.492 -5.152 1 75.5 88 GLY A O 1
ATOM 717 N N . SER A 1 89 ? 11.133 17.156 -6.414 1 77.31 89 SER A N 1
ATOM 718 C CA . SER A 1 89 ? 12.43 17.812 -6.309 1 77.31 89 SER A CA 1
ATOM 719 C C . SER A 1 89 ? 12.32 19.172 -5.629 1 77.31 89 SER A C 1
ATOM 721 O O . SER A 1 89 ? 11.227 19.734 -5.547 1 77.31 89 SER A O 1
ATOM 723 N N . GLY A 1 90 ? 13.484 19.641 -4.988 1 79 90 GLY A N 1
ATOM 724 C CA . GLY A 1 90 ? 13.516 20.953 -4.344 1 79 90 GLY A CA 1
ATOM 725 C C . GLY A 1 90 ? 14.164 20.922 -2.973 1 79 90 GLY A C 1
ATOM 726 O O . GLY A 1 90 ? 14.289 19.859 -2.359 1 79 90 GLY A O 1
ATOM 727 N N . ARG A 1 91 ? 14.562 22 -2.525 1 80.75 91 ARG A N 1
ATOM 728 C CA . ARG A 1 91 ? 15.258 22.125 -1.249 1 80.75 91 ARG A CA 1
ATOM 729 C C . ARG A 1 91 ? 14.336 21.766 -0.086 1 80.75 91 ARG A C 1
ATOM 731 O O . ARG A 1 91 ? 14.805 21.344 0.972 1 80.75 91 ARG A O 1
ATOM 738 N N . HIS A 1 92 ? 13.086 21.812 -0.327 1 81.19 92 HIS A N 1
ATOM 739 C CA . HIS A 1 92 ? 12.109 21.594 0.738 1 81.19 92 HIS A CA 1
ATOM 740 C C . HIS A 1 92 ? 11.617 20.156 0.759 1 81.19 92 HIS A C 1
ATOM 742 O O . HIS A 1 92 ? 10.914 19.75 1.69 1 81.19 92 HIS A O 1
ATOM 748 N N . VAL A 1 93 ? 12.008 19.484 -0.217 1 85.81 93 VAL A N 1
ATOM 749 C CA . VAL A 1 93 ? 11.453 18.156 -0.397 1 85.81 93 VAL A CA 1
ATOM 750 C C . VAL A 1 93 ? 12.148 17.172 0.542 1 85.81 93 VAL A C 1
ATOM 752 O O . VAL A 1 93 ? 13.383 17.109 0.581 1 85.81 93 VAL A O 1
ATOM 755 N N . HIS A 1 94 ? 11.406 16.562 1.352 1 88.75 94 HIS A N 1
ATOM 756 C CA . HIS A 1 94 ? 11.82 15.445 2.205 1 88.75 94 HIS A CA 1
ATOM 757 C C . HIS A 1 94 ? 10.828 14.297 2.141 1 88.75 94 HIS A C 1
ATOM 759 O O . HIS A 1 94 ? 9.961 14.164 3.012 1 88.75 94 HIS A O 1
ATOM 765 N N . LEU A 1 95 ? 11.055 13.453 1.294 1 91.94 95 LEU A N 1
ATOM 766 C CA . LEU A 1 95 ? 10.055 12.461 0.906 1 91.94 95 LEU A CA 1
ATOM 767 C C . LEU A 1 95 ? 9.789 11.484 2.043 1 91.94 95 LEU A C 1
ATOM 769 O O . LEU A 1 95 ? 8.641 11.242 2.408 1 91.94 95 LEU A O 1
ATOM 773 N N . PRO A 1 96 ? 10.852 10.969 2.684 1 90.12 96 PRO A N 1
ATOM 774 C CA . PRO A 1 96 ? 10.57 9.992 3.738 1 90.12 96 PRO A CA 1
ATOM 775 C C . PRO A 1 96 ? 9.695 10.555 4.852 1 90.12 96 PRO A C 1
ATOM 777 O O . PRO A 1 96 ? 8.719 9.914 5.262 1 90.12 96 PRO A O 1
ATOM 780 N N . ALA A 1 97 ? 9.953 11.703 5.293 1 87.75 97 ALA A N 1
ATOM 781 C CA . ALA A 1 97 ? 9.164 12.32 6.359 1 87.75 97 ALA A CA 1
ATOM 782 C C . ALA A 1 97 ? 7.758 12.664 5.867 1 87.75 97 ALA A C 1
ATOM 784 O O . ALA A 1 97 ? 6.777 12.453 6.586 1 87.75 97 ALA A O 1
ATOM 785 N N . ALA A 1 98 ? 7.672 13.203 4.75 1 92.12 98 ALA A N 1
ATOM 786 C CA . ALA A 1 98 ? 6.387 13.617 4.195 1 92.12 98 ALA A CA 1
ATOM 787 C C . ALA A 1 98 ? 5.48 12.406 3.961 1 92.12 98 ALA A C 1
ATOM 789 O O . ALA A 1 98 ? 4.285 12.453 4.262 1 92.12 98 ALA A O 1
ATOM 790 N N . TRP A 1 99 ? 6.047 11.328 3.371 1 93.81 99 TRP A N 1
ATOM 791 C CA . TRP A 1 99 ? 5.266 10.109 3.164 1 93.81 99 TRP A CA 1
ATOM 792 C C . TRP A 1 99 ? 4.676 9.609 4.48 1 93.81 99 TRP A C 1
ATOM 794 O O . TRP A 1 99 ? 3.506 9.227 4.539 1 93.81 99 TRP A O 1
ATOM 804 N N . THR A 1 100 ? 5.434 9.664 5.461 1 90.44 100 THR A N 1
ATOM 805 C CA . THR A 1 100 ? 4.988 9.211 6.773 1 90.44 100 THR A CA 1
ATOM 806 C C . THR A 1 100 ? 3.836 10.078 7.281 1 90.44 100 THR A C 1
ATOM 808 O O . THR A 1 100 ? 2.824 9.555 7.754 1 90.44 100 THR A O 1
ATOM 811 N N . GLU A 1 101 ? 4.031 11.281 7.203 1 90.69 101 GLU A N 1
ATOM 812 C CA . GLU A 1 101 ? 2.992 12.203 7.656 1 90.69 101 GLU A CA 1
ATOM 813 C C . GLU A 1 101 ? 1.694 12 6.883 1 90.69 101 GLU A C 1
ATOM 815 O O . GLU A 1 101 ? 0.606 12.039 7.461 1 90.69 101 GLU A O 1
ATOM 820 N N . VAL A 1 102 ? 1.769 11.797 5.641 1 94.44 102 VAL A N 1
ATOM 821 C CA . VAL A 1 102 ? 0.598 11.609 4.789 1 94.44 102 VAL A CA 1
ATOM 822 C C . VAL A 1 102 ? -0.125 10.32 5.184 1 94.44 102 VAL A C 1
ATOM 824 O O . VAL A 1 102 ? -1.356 10.258 5.148 1 94.44 102 VAL A O 1
ATOM 827 N N . ILE A 1 103 ? 0.621 9.281 5.492 1 93.75 103 ILE A N 1
ATOM 828 C CA . ILE A 1 103 ? 0.021 8.031 5.953 1 93.75 103 ILE A CA 1
ATOM 829 C C . ILE A 1 103 ? -0.823 8.297 7.199 1 93.75 103 ILE A C 1
ATOM 831 O O . ILE A 1 103 ? -1.928 7.766 7.332 1 93.75 103 ILE A O 1
ATOM 835 N N . TYR A 1 104 ? -0.312 9.133 8.078 1 90.5 104 TYR A N 1
ATOM 836 C CA . TYR A 1 104 ? -1.087 9.477 9.266 1 90.5 104 TYR A CA 1
ATOM 837 C C . TYR A 1 104 ? -2.328 10.281 8.898 1 90.5 104 TYR A C 1
ATOM 839 O O . TYR A 1 104 ? -3.42 10.016 9.406 1 90.5 104 TYR A O 1
ATOM 847 N N . LEU A 1 105 ? -2.16 11.164 8.039 1 93.88 105 LEU A N 1
ATOM 848 C CA . LEU A 1 105 ? -3.285 11.969 7.586 1 93.88 105 LEU A CA 1
ATOM 849 C C . LEU A 1 105 ? -4.359 11.102 6.945 1 93.88 105 LEU A C 1
ATOM 851 O O . LEU A 1 105 ? -5.555 11.375 7.082 1 93.88 105 LEU A O 1
ATOM 855 N N . ALA A 1 106 ? -3.928 10.086 6.242 1 93.75 106 ALA A N 1
ATOM 856 C CA . ALA A 1 106 ? -4.836 9.188 5.535 1 93.75 106 ALA A CA 1
ATOM 857 C C . ALA A 1 106 ? -5.723 8.422 6.512 1 93.75 106 ALA A C 1
ATOM 859 O O . ALA A 1 106 ? -6.688 7.77 6.105 1 93.75 106 ALA A O 1
ATOM 860 N N . GLN A 1 107 ? -5.355 8.516 7.734 1 90.06 107 GLN A N 1
ATOM 861 C CA . GLN A 1 107 ? -6.191 7.879 8.742 1 90.06 107 GLN A CA 1
ATOM 862 C C . GLN A 1 107 ? -7.391 8.758 9.102 1 90.06 107 GLN A C 1
ATOM 864 O O . GLN A 1 107 ? -8.336 8.297 9.742 1 90.06 107 GLN A O 1
ATOM 869 N N . CYS A 1 108 ? -7.309 10.008 8.82 1 91.38 108 CYS A N 1
ATOM 870 C CA . CYS A 1 108 ? -8.484 10.867 8.938 1 91.38 108 CYS A CA 1
ATOM 871 C C . CYS A 1 108 ? -9.516 10.531 7.871 1 91.38 108 CYS A C 1
ATOM 873 O O . CYS A 1 108 ? -9.273 10.742 6.68 1 91.38 108 CYS A O 1
ATOM 875 N N . LYS A 1 109 ? -10.68 10.102 8.273 1 88.81 109 LYS A N 1
ATOM 876 C CA . LYS A 1 109 ? -11.672 9.562 7.355 1 88.81 109 LYS A CA 1
ATOM 877 C C . LYS A 1 109 ? -12.281 10.664 6.492 1 88.81 109 LYS A C 1
ATOM 879 O O . LYS A 1 109 ? -12.172 11.844 6.824 1 88.81 109 LYS A O 1
ATOM 884 N N . GLY A 1 110 ? -12.914 10.258 5.262 1 89.44 110 GLY A N 1
ATOM 885 C CA . GLY A 1 110 ? -13.586 11.211 4.398 1 89.44 110 GLY A CA 1
ATOM 886 C C . GLY A 1 110 ? -12.664 11.844 3.375 1 89.44 110 GLY A C 1
ATOM 887 O O . GLY A 1 110 ? -11.789 11.18 2.822 1 89.44 110 GLY A O 1
ATOM 888 N N . GLU A 1 111 ? -12.891 13.086 3.076 1 91.62 111 GLU A N 1
ATOM 889 C CA . GLU A 1 111 ? -12.18 13.758 1.992 1 91.62 111 GLU A CA 1
ATOM 890 C C . GLU A 1 111 ? -10.688 13.867 2.287 1 91.62 111 GLU A C 1
ATOM 892 O O . GLU A 1 111 ? -9.867 13.828 1.37 1 91.62 111 GLU A O 1
ATOM 897 N N . ILE A 1 112 ? -10.344 13.984 3.51 1 95.19 112 ILE A N 1
ATOM 898 C CA . ILE A 1 112 ? -8.938 14.109 3.889 1 95.19 112 ILE A CA 1
ATOM 899 C C . ILE A 1 112 ? -8.203 12.805 3.584 1 95.19 112 ILE A C 1
ATOM 901 O O . ILE A 1 112 ? -7.07 12.82 3.1 1 95.19 112 ILE A O 1
ATOM 905 N N . GLN A 1 113 ? -8.859 11.695 3.885 1 93.62 113 GLN A N 1
ATOM 906 C CA . GLN A 1 113 ? -8.289 10.398 3.551 1 93.62 113 GLN A CA 1
ATOM 907 C C . GLN A 1 113 ? -8.047 10.266 2.051 1 93.62 113 GLN A C 1
ATOM 909 O O . GLN A 1 113 ? -6.953 9.906 1.619 1 93.62 113 GLN A O 1
ATOM 914 N N . ASP A 1 114 ? -9.031 10.664 1.343 1 90.56 114 ASP A N 1
ATOM 915 C CA . ASP A 1 114 ? -8.961 10.547 -0.11 1 90.56 114 ASP A CA 1
ATOM 916 C C . ASP A 1 114 ? -7.836 11.406 -0.68 1 90.56 114 ASP A C 1
ATOM 918 O O . ASP A 1 114 ? -7.051 10.938 -1.506 1 90.56 114 ASP A O 1
ATOM 922 N N . GLU A 1 115 ? -7.832 12.562 -0.289 1 94.19 115 GLU A N 1
ATOM 923 C CA . GLU A 1 115 ? -6.805 13.461 -0.795 1 94.19 115 GLU A CA 1
ATOM 924 C C . GLU A 1 115 ? -5.41 13 -0.392 1 94.19 115 GLU A C 1
ATOM 926 O O . GLU A 1 115 ? -4.473 13.07 -1.188 1 94.19 115 GLU A O 1
ATOM 931 N N . SER A 1 116 ? -5.293 12.531 0.792 1 95 116 SER A N 1
ATOM 932 C CA . SER A 1 116 ? -4.012 12.055 1.301 1 95 116 SER A CA 1
ATOM 933 C C . SER A 1 116 ? -3.5 10.867 0.484 1 95 116 SER A C 1
ATOM 935 O O . SER A 1 116 ? -2.338 10.852 0.072 1 95 116 SER A O 1
ATOM 937 N N . LEU A 1 117 ? -4.332 9.93 0.251 1 94.25 117 LEU A N 1
ATOM 938 C CA . LEU A 1 117 ? -3.951 8.742 -0.51 1 94.25 117 LEU A CA 1
ATOM 939 C C . LEU A 1 117 ? -3.572 9.117 -1.94 1 94.25 117 LEU A C 1
ATOM 941 O O . LEU A 1 117 ? -2.598 8.594 -2.484 1 94.25 117 LEU A O 1
ATOM 945 N N . ASN A 1 118 ? -4.305 10.055 -2.51 1 92 118 ASN A N 1
ATOM 946 C CA . ASN A 1 118 ? -3.996 10.523 -3.857 1 92 118 ASN A CA 1
ATOM 947 C C . ASN A 1 118 ? -2.641 11.219 -3.91 1 92 118 ASN A C 1
ATOM 949 O O . ASN A 1 118 ? -1.872 11.023 -4.852 1 92 118 ASN A O 1
ATOM 953 N N . MET A 1 119 ? -2.414 12.008 -2.904 1 95.25 119 MET A N 1
ATOM 954 C CA . MET A 1 119 ? -1.126 12.688 -2.826 1 95.25 119 MET A CA 1
ATOM 955 C C . MET A 1 119 ? 0.015 11.68 -2.705 1 95.25 119 MET A C 1
ATOM 957 O O . MET A 1 119 ? 1.061 11.844 -3.336 1 95.25 119 MET A O 1
ATOM 961 N N . LEU A 1 120 ? -0.196 10.758 -1.894 1 96 120 LEU A N 1
ATOM 962 C CA . LEU A 1 120 ? 0.815 9.727 -1.683 1 96 120 LEU A CA 1
ATOM 963 C C . LEU A 1 120 ? 1.101 8.969 -2.979 1 96 120 LEU A C 1
ATOM 965 O O . LEU A 1 120 ? 2.262 8.75 -3.326 1 96 120 LEU A O 1
ATOM 969 N N . TYR A 1 121 ? 0.051 8.656 -3.68 1 92.25 121 TYR A N 1
ATOM 970 C CA . TYR A 1 121 ? 0.181 7.953 -4.949 1 92.25 121 TYR A CA 1
ATOM 971 C C . TYR A 1 121 ? 0.974 8.781 -5.953 1 92.25 121 TYR A C 1
ATOM 973 O O . TYR A 1 121 ? 1.899 8.281 -6.594 1 92.25 121 TYR A O 1
ATOM 981 N N . ALA A 1 122 ? 0.601 9.984 -6.109 1 91.38 122 ALA A N 1
ATOM 982 C CA . ALA A 1 122 ? 1.288 10.883 -7.031 1 91.38 122 ALA A CA 1
ATOM 983 C C . ALA A 1 122 ? 2.762 11.023 -6.664 1 91.38 122 ALA A C 1
ATOM 985 O O . ALA A 1 122 ? 3.631 11.031 -7.539 1 91.38 122 ALA A O 1
ATOM 986 N N . SER A 1 123 ? 3.035 11.188 -5.418 1 93.38 123 SER A N 1
ATOM 987 C CA . SER A 1 123 ? 4.406 11.359 -4.945 1 93.38 123 SER A CA 1
ATOM 988 C C . SER A 1 123 ? 5.254 10.125 -5.25 1 93.38 123 SER A C 1
ATOM 990 O O . SER A 1 123 ? 6.383 10.25 -5.73 1 93.38 123 SER A O 1
ATOM 992 N N . LEU A 1 124 ? 4.73 8.969 -4.91 1 92.75 124 LEU A N 1
ATOM 993 C CA . LEU A 1 124 ? 5.461 7.727 -5.152 1 92.75 124 LEU A CA 1
ATOM 994 C C . LEU A 1 124 ? 5.723 7.535 -6.645 1 92.75 124 LEU A C 1
ATOM 996 O O . LEU A 1 124 ? 6.762 6.996 -7.031 1 92.75 124 LEU A O 1
ATOM 1000 N N . ASP A 1 125 ? 4.836 7.996 -7.41 1 86.12 125 ASP A N 1
ATOM 1001 C CA . ASP A 1 125 ? 4.926 7.812 -8.859 1 86.12 125 ASP A CA 1
ATOM 1002 C C . ASP A 1 125 ? 6.062 8.641 -9.445 1 86.12 125 ASP A C 1
ATOM 1004 O O . ASP A 1 125 ? 6.676 8.242 -10.438 1 86.12 125 ASP A O 1
ATOM 1008 N N . HIS A 1 126 ? 6.391 9.664 -8.82 1 87.06 126 HIS A N 1
ATOM 1009 C CA . HIS A 1 126 ? 7.363 10.57 -9.422 1 87.06 126 HIS A CA 1
ATOM 1010 C C . HIS A 1 126 ? 8.688 10.547 -8.656 1 87.06 126 HIS A C 1
ATOM 1012 O O . HIS A 1 126 ? 9.672 11.125 -9.102 1 87.06 126 HIS A O 1
ATOM 1018 N N . ALA A 1 127 ? 8.68 9.93 -7.562 1 88.75 127 ALA A N 1
ATOM 1019 C CA . ALA A 1 127 ? 9.867 9.945 -6.715 1 88.75 127 ALA A CA 1
ATOM 1020 C C . ALA A 1 127 ? 11.008 9.156 -7.355 1 88.75 127 ALA A C 1
ATOM 1022 O O . ALA A 1 127 ? 10.781 8.117 -7.984 1 88.75 127 ALA A O 1
ATOM 1023 N N . SER A 1 128 ? 12.18 9.617 -7.25 1 85.44 128 SER A N 1
ATOM 1024 C CA . SER A 1 128 ? 13.359 8.859 -7.656 1 85.44 128 SER A CA 1
ATOM 1025 C C . SER A 1 128 ? 13.766 7.848 -6.59 1 85.44 128 SER A C 1
ATOM 1027 O O . SER A 1 128 ? 13.32 7.938 -5.445 1 85.44 128 SER A O 1
ATOM 1029 N N . PHE A 1 129 ? 14.648 6.91 -7 1 84.88 129 PHE A N 1
ATOM 1030 C CA . PHE A 1 129 ? 15.109 5.895 -6.059 1 84.88 129 PHE A CA 1
ATOM 1031 C C . PHE A 1 129 ? 16.25 6.434 -5.195 1 84.88 129 PHE A C 1
ATOM 1033 O O . PHE A 1 129 ? 17.234 6.953 -5.719 1 84.88 129 PHE A O 1
ATOM 1040 N N . ASP A 1 130 ? 16.016 6.359 -3.941 1 88.25 130 ASP A N 1
ATOM 1041 C CA . ASP A 1 130 ? 17.031 6.77 -2.977 1 88.25 130 ASP A CA 1
ATOM 1042 C C . ASP A 1 130 ? 17.078 5.816 -1.784 1 88.25 130 ASP A C 1
ATOM 1044 O O . ASP A 1 130 ? 16.031 5.488 -1.211 1 88.25 130 ASP A O 1
ATOM 1048 N N . TYR A 1 131 ? 18.281 5.391 -1.464 1 88.56 131 TYR A N 1
ATOM 1049 C CA . TYR A 1 131 ? 18.469 4.434 -0.378 1 88.56 131 TYR A CA 1
ATOM 1050 C C . TYR A 1 131 ? 17.812 4.934 0.903 1 88.56 131 TYR A C 1
ATOM 1052 O O . TYR A 1 131 ? 17.266 4.141 1.679 1 88.56 131 TYR A O 1
ATOM 1060 N N . ASP A 1 132 ? 17.812 6.23 1.061 1 87.12 132 ASP A N 1
ATOM 1061 C CA . ASP A 1 132 ? 17.266 6.816 2.279 1 87.12 132 ASP A CA 1
ATOM 1062 C C . ASP A 1 132 ? 15.742 6.672 2.32 1 87.12 132 ASP A C 1
ATOM 1064 O O . ASP A 1 132 ? 15.125 6.875 3.367 1 87.12 132 ASP A O 1
ATOM 1068 N N . HIS A 1 133 ? 15.172 6.246 1.232 1 91.75 133 HIS A N 1
ATOM 1069 C CA . HIS A 1 133 ? 13.727 6.09 1.152 1 91.75 133 HIS A CA 1
ATOM 1070 C C . HIS A 1 133 ? 13.281 4.758 1.747 1 91.75 133 HIS A C 1
ATOM 1072 O O . HIS A 1 133 ? 12.102 4.57 2.047 1 91.75 133 HIS A O 1
ATOM 1078 N N . LEU A 1 134 ? 14.172 3.832 1.918 1 92.5 134 LEU A N 1
ATOM 1079 C CA . LEU A 1 134 ? 13.836 2.438 2.182 1 92.5 134 LEU A CA 1
ATOM 1080 C C . LEU A 1 134 ? 12.969 2.314 3.43 1 92.5 134 LEU A C 1
ATOM 1082 O O . LEU A 1 134 ? 11.875 1.747 3.375 1 92.5 134 LEU A O 1
ATOM 1086 N N . PRO A 1 135 ? 13.383 2.895 4.535 1 89.38 135 PRO A N 1
ATOM 1087 C CA . PRO A 1 135 ? 12.547 2.717 5.727 1 89.38 135 PRO A CA 1
ATOM 1088 C C . PRO A 1 135 ? 11.133 3.264 5.547 1 89.38 135 PRO A C 1
ATOM 1090 O O . PRO A 1 135 ? 10.164 2.613 5.941 1 89.38 135 PRO A O 1
ATOM 1093 N N . ALA A 1 136 ? 11.055 4.402 4.98 1 90.94 136 ALA A N 1
ATOM 1094 C CA . ALA A 1 136 ? 9.75 5.023 4.777 1 90.94 136 ALA A CA 1
ATOM 1095 C C . ALA A 1 136 ? 8.906 4.223 3.789 1 90.94 136 ALA A C 1
ATOM 1097 O O . ALA A 1 136 ? 7.691 4.098 3.959 1 90.94 136 ALA A O 1
ATOM 1098 N N . LEU A 1 137 ? 9.516 3.689 2.803 1 94.25 137 LEU A N 1
ATOM 1099 C CA . LEU A 1 137 ? 8.789 2.898 1.813 1 94.25 137 LEU A CA 1
ATOM 1100 C C . LEU A 1 137 ? 8.234 1.625 2.439 1 94.25 137 LEU A C 1
ATOM 1102 O O . LEU A 1 137 ? 7.098 1.235 2.154 1 94.25 137 LEU A O 1
ATOM 1106 N N . PHE A 1 138 ? 9.008 0.957 3.201 1 91.81 138 PHE A N 1
ATOM 1107 C CA . PHE A 1 138 ? 8.492 -0.193 3.939 1 91.81 138 PHE A CA 1
ATOM 1108 C C . PHE A 1 138 ? 7.301 0.201 4.797 1 91.81 138 PHE A C 1
ATOM 1110 O O . PHE A 1 138 ? 6.285 -0.498 4.816 1 91.81 138 PHE A O 1
ATOM 1117 N N . PHE A 1 139 ? 7.461 1.326 5.414 1 90.94 139 PHE A N 1
ATOM 1118 C CA . PHE A 1 139 ? 6.383 1.808 6.27 1 90.94 139 PHE A CA 1
ATOM 1119 C C . PHE A 1 139 ? 5.129 2.082 5.453 1 90.94 139 PHE A C 1
ATOM 1121 O O . PHE A 1 139 ? 4.027 1.692 5.844 1 90.94 139 PHE A O 1
ATOM 1128 N N . VAL A 1 140 ? 5.23 2.727 4.395 1 94.06 140 VAL A N 1
ATOM 1129 C CA . VAL A 1 140 ? 4.105 3.066 3.529 1 94.06 140 VAL A CA 1
ATOM 1130 C C . VAL A 1 140 ? 3.438 1.788 3.025 1 94.06 140 VAL A C 1
ATOM 1132 O O . VAL A 1 140 ? 2.221 1.626 3.146 1 94.06 140 VAL A O 1
ATOM 1135 N N . ALA A 1 141 ? 4.258 0.926 2.445 1 93.94 141 ALA A N 1
ATOM 1136 C CA . ALA A 1 141 ? 3.725 -0.31 1.881 1 93.94 141 ALA A CA 1
ATOM 1137 C C . ALA A 1 141 ? 2.971 -1.114 2.936 1 93.94 141 ALA A C 1
ATOM 1139 O O . ALA A 1 141 ? 1.851 -1.571 2.695 1 93.94 141 ALA A O 1
ATOM 1140 N N . GLU A 1 142 ? 3.496 -1.247 4.051 1 91.94 142 GLU A N 1
ATOM 1141 C CA . GLU A 1 142 ? 2.875 -2.004 5.137 1 91.94 142 GLU A CA 1
ATOM 1142 C C . GLU A 1 142 ? 1.586 -1.337 5.605 1 91.94 142 GLU A C 1
ATOM 1144 O O . GLU A 1 142 ? 0.597 -2.016 5.887 1 91.94 142 GLU A O 1
ATOM 1149 N N . SER A 1 143 ? 1.648 -0.066 5.781 1 90.31 143 SER A N 1
ATOM 1150 C CA . SER A 1 143 ? 0.486 0.667 6.27 1 90.31 143 SER A CA 1
ATOM 1151 C C . SER A 1 143 ? -0.681 0.568 5.293 1 90.31 143 SER A C 1
ATOM 1153 O O . SER A 1 143 ? -1.817 0.315 5.699 1 90.31 143 SER A O 1
ATOM 1155 N N . VAL A 1 144 ? -0.394 0.779 4.066 1 92.25 144 VAL A N 1
ATOM 1156 C CA . VAL A 1 144 ? -1.436 0.729 3.047 1 92.25 144 VAL A CA 1
ATOM 1157 C C . VAL A 1 144 ? -1.979 -0.693 2.932 1 92.25 144 VAL A C 1
ATOM 1159 O O . VAL A 1 144 ? -3.188 -0.894 2.797 1 92.25 144 VAL A O 1
ATOM 1162 N N . LEU A 1 145 ? -1.104 -1.651 2.953 1 92.25 145 LEU A N 1
ATOM 1163 C CA . LEU A 1 145 ? -1.528 -3.047 2.922 1 92.25 145 LEU A CA 1
ATOM 1164 C C . LEU A 1 145 ? -2.418 -3.371 4.117 1 92.25 145 LEU A C 1
ATOM 1166 O O . LEU A 1 145 ? -3.414 -4.086 3.979 1 92.25 145 LEU A O 1
ATOM 1170 N N . TYR A 1 146 ? -2.037 -2.916 5.191 1 87.44 146 TYR A N 1
ATOM 1171 C CA . TYR A 1 146 ? -2.83 -3.135 6.398 1 87.44 146 TYR A CA 1
ATOM 1172 C C . TYR A 1 146 ? -4.242 -2.588 6.227 1 87.44 146 TYR A C 1
ATOM 1174 O O . TYR A 1 146 ? -5.219 -3.256 6.574 1 87.44 146 TYR A O 1
ATOM 1182 N N . ARG A 1 147 ? -4.293 -1.416 5.812 1 87 147 ARG A N 1
ATOM 1183 C CA . ARG A 1 147 ? -5.598 -0.801 5.586 1 87 147 ARG A CA 1
ATOM 1184 C C . ARG A 1 147 ? -6.422 -1.614 4.594 1 87 147 ARG A C 1
ATOM 1186 O O . ARG A 1 147 ? -7.625 -1.798 4.781 1 87 147 ARG A O 1
ATOM 1193 N N . LEU A 1 148 ? -5.805 -2.012 3.521 1 88 148 LEU A N 1
ATOM 1194 C CA . LEU A 1 148 ? -6.496 -2.814 2.518 1 88 148 LEU A CA 1
ATOM 1195 C C . LEU A 1 148 ? -7.047 -4.094 3.133 1 88 148 LEU A C 1
ATOM 1197 O O . LEU A 1 148 ? -8.188 -4.477 2.859 1 88 148 LEU A O 1
ATOM 1201 N N . CYS A 1 149 ? -6.242 -4.719 3.945 1 82.19 149 CYS A N 1
ATOM 1202 C CA . CYS A 1 149 ? -6.648 -5.965 4.586 1 82.19 149 CYS A CA 1
ATOM 1203 C C . CYS A 1 149 ? -7.793 -5.727 5.562 1 82.19 149 CYS A C 1
ATOM 1205 O O . CYS A 1 149 ? -8.719 -6.539 5.656 1 82.19 149 CYS A O 1
ATOM 1207 N N . CYS A 1 150 ? -7.762 -4.664 6.254 1 80.19 150 CYS A N 1
ATOM 1208 C CA . CYS A 1 150 ? -8.828 -4.332 7.195 1 80.19 150 CYS A CA 1
ATOM 1209 C C . CYS A 1 150 ? -10.133 -4.043 6.465 1 80.19 150 CYS A C 1
ATOM 1211 O O . CYS A 1 150 ? -11.203 -4.453 6.914 1 80.19 150 CYS A O 1
ATOM 1213 N N . ASP A 1 151 ? -10.109 -3.361 5.43 1 76.38 151 ASP A N 1
ATOM 1214 C CA . ASP A 1 151 ? -11.297 -3.059 4.637 1 76.38 151 ASP A CA 1
ATOM 1215 C C . ASP A 1 151 ? -11.922 -4.332 4.078 1 76.38 151 ASP A C 1
ATOM 1217 O O . ASP A 1 151 ? -13.148 -4.465 4.051 1 76.38 151 ASP A O 1
ATOM 1221 N N . ALA A 1 152 ? -11.133 -5.254 3.629 1 76.25 152 ALA A N 1
ATOM 1222 C CA . ALA A 1 152 ? -11.625 -6.523 3.102 1 76.25 152 ALA A CA 1
ATOM 1223 C C . ALA A 1 152 ? -12.312 -7.34 4.191 1 76.25 152 ALA A C 1
ATOM 1225 O O . ALA A 1 152 ? -13.352 -7.957 3.955 1 76.25 152 ALA A O 1
ATOM 1226 N N . SER A 1 153 ? -11.703 -7.332 5.34 1 74.12 153 SER A N 1
ATOM 1227 C CA . SER A 1 153 ? -12.273 -8.047 6.477 1 74.12 153 SER A CA 1
ATOM 1228 C C . SER A 1 153 ? -13.625 -7.469 6.879 1 74.12 153 SER A C 1
ATOM 1230 O O . SER A 1 153 ? -14.547 -8.211 7.23 1 74.12 153 SER A O 1
ATOM 1232 N N . LEU A 1 154 ? -13.695 -6.219 6.797 1 69.69 154 LEU A N 1
ATOM 1233 C CA . LEU A 1 154 ? -14.945 -5.551 7.141 1 69.69 154 LEU A CA 1
ATOM 1234 C C . LEU A 1 154 ? -16.031 -5.883 6.129 1 69.69 154 LEU A C 1
ATOM 1236 O O . LEU A 1 154 ? -17.188 -6.129 6.5 1 69.69 154 LEU A O 1
ATOM 1240 N N . LYS A 1 155 ? -15.711 -5.902 4.898 1 66.62 155 LYS A N 1
ATOM 1241 C CA . LYS A 1 155 ? -16.672 -6.238 3.85 1 66.62 155 LYS A CA 1
ATOM 1242 C C . LYS A 1 155 ? -17.172 -7.668 4.008 1 66.62 155 LYS A C 1
ATOM 1244 O O . LYS A 1 155 ? -18.359 -7.93 3.828 1 66.62 155 LYS A O 1
ATOM 1249 N N . THR A 1 156 ? -16.328 -8.531 4.266 1 64 156 THR A N 1
ATOM 1250 C CA . THR A 1 156 ? -16.719 -9.922 4.465 1 64 156 THR A CA 1
ATOM 1251 C C . THR A 1 156 ? -17.656 -10.055 5.66 1 64 156 THR A C 1
ATOM 1253 O O . THR A 1 156 ? -18.625 -10.812 5.617 1 64 156 THR A O 1
ATOM 1256 N N . TYR A 1 157 ? -17.359 -9.336 6.652 1 60.44 157 TYR A N 1
ATOM 1257 C CA . TYR A 1 157 ? -18.188 -9.359 7.852 1 60.44 157 TYR A CA 1
ATOM 1258 C C . TYR A 1 157 ? -19.578 -8.789 7.566 1 60.44 157 TYR A C 1
ATOM 1260 O O . TYR A 1 157 ? -20.578 -9.344 8.008 1 60.44 157 TYR A O 1
ATOM 1268 N N . LEU A 1 158 ? -19.656 -7.707 6.855 1 57.38 158 LEU A N 1
ATOM 1269 C CA . LEU A 1 158 ? -20.922 -7.051 6.543 1 57.38 158 LEU A CA 1
ATOM 1270 C C . LEU A 1 158 ? -21.781 -7.938 5.656 1 57.38 158 LEU A C 1
ATOM 1272 O O . LEU A 1 158 ? -23 -8.008 5.84 1 57.38 158 LEU A O 1
ATOM 1276 N N . TYR A 1 159 ? -21.156 -8.617 4.758 1 56.78 159 TYR A N 1
ATOM 1277 C CA . TYR A 1 159 ? -21.906 -9.516 3.898 1 56.78 159 TYR A CA 1
ATOM 1278 C C . TYR A 1 159 ? -22.375 -10.742 4.672 1 56.78 159 TYR A C 1
ATOM 1280 O O . TYR A 1 159 ? -23.438 -11.297 4.391 1 56.78 159 TYR A O 1
ATOM 1288 N N . SER A 1 160 ? -21.594 -11.234 5.488 1 58.53 160 SER A N 1
ATOM 1289 C CA . SER A 1 160 ? -21.969 -12.398 6.285 1 58.53 160 SER A CA 1
ATOM 1290 C C . SER A 1 160 ? -23.156 -12.086 7.18 1 58.53 160 SER A C 1
ATOM 1292 O O . SER A 1 160 ? -24 -12.953 7.43 1 58.53 160 SER A O 1
ATOM 1294 N N . VAL A 1 161 ? -23.203 -10.945 7.719 1 58.28 161 VAL A N 1
ATOM 1295 C CA . VAL A 1 161 ? -24.312 -10.547 8.578 1 58.28 161 VAL A CA 1
ATOM 1296 C C . VAL A 1 161 ? -25.578 -10.359 7.73 1 58.28 161 VAL A C 1
ATOM 1298 O O . VAL A 1 161 ? -26.688 -10.625 8.195 1 58.28 161 VAL A O 1
ATOM 1301 N N . GLU A 1 162 ? -25.438 -9.914 6.492 1 49.12 162 GLU A N 1
ATOM 1302 C CA . GLU A 1 162 ? -26.609 -9.75 5.629 1 49.12 162 GLU A CA 1
ATOM 1303 C C . GLU A 1 162 ? -27.172 -11.094 5.191 1 49.12 162 GLU A C 1
ATOM 1305 O O . GLU A 1 162 ? -28.359 -11.203 4.875 1 49.12 162 GLU A O 1
ATOM 1310 N N . ILE A 1 163 ? -26.438 -12.094 5.004 1 45.69 163 ILE A N 1
ATOM 1311 C CA . ILE A 1 163 ? -26.969 -13.398 4.605 1 45.69 163 ILE A CA 1
ATOM 1312 C C . ILE A 1 163 ? -27.578 -14.102 5.812 1 45.69 163 ILE A C 1
ATOM 1314 O O . ILE A 1 163 ? -28.391 -15.016 5.664 1 45.69 163 ILE A O 1
ATOM 1318 N N . LYS A 1 164 ? -27.297 -13.656 6.984 1 39.62 164 LYS A N 1
ATOM 1319 C CA . LYS A 1 164 ? -28.109 -14.281 8.023 1 39.62 164 LYS A CA 1
ATOM 1320 C C . LYS A 1 164 ? -29.469 -13.609 8.141 1 39.62 164 LYS A C 1
ATOM 1322 O O . LYS A 1 164 ? -29.578 -12.391 7.98 1 39.62 164 LYS A O 1
ATOM 1327 N N . MET B 1 1 ? 20.562 12.453 -18.062 1 19.64 1 MET B N 1
ATOM 1328 C CA . MET B 1 1 ? 19.453 12.906 -18.891 1 19.64 1 MET B CA 1
ATOM 1329 C C . MET B 1 1 ? 18.125 12.344 -18.391 1 19.64 1 MET B C 1
ATOM 1331 O O . MET B 1 1 ? 17.953 11.125 -18.312 1 19.64 1 MET B O 1
ATOM 1335 N N . ASN B 1 2 ? 17.5 13.016 -17.391 1 24.81 2 ASN B N 1
ATOM 1336 C CA . ASN B 1 2 ? 16.406 12.719 -16.469 1 24.81 2 ASN B CA 1
ATOM 1337 C C . ASN B 1 2 ? 15.086 12.547 -17.219 1 24.81 2 ASN B C 1
ATOM 1339 O O . ASN B 1 2 ? 14.562 13.508 -17.797 1 24.81 2 ASN B O 1
ATOM 1343 N N . MET B 1 3 ? 15.086 11.461 -18.078 1 25.5 3 MET B N 1
ATOM 1344 C CA . MET B 1 3 ? 13.977 11.383 -19.016 1 25.5 3 MET B CA 1
ATOM 1345 C C . MET B 1 3 ? 12.641 11.531 -18.297 1 25.5 3 MET B C 1
ATOM 1347 O O . MET B 1 3 ? 12.414 10.891 -17.266 1 25.5 3 MET B O 1
ATOM 1351 N N . PRO B 1 4 ? 11.906 12.672 -18.609 1 28.67 4 PRO B N 1
ATOM 1352 C CA . PRO B 1 4 ? 10.602 13.039 -18.062 1 28.67 4 PRO B CA 1
ATOM 1353 C C . PRO B 1 4 ? 9.516 12.023 -18.391 1 28.67 4 PRO B C 1
ATOM 1355 O O . PRO B 1 4 ? 9.32 11.672 -19.547 1 28.67 4 PRO B O 1
ATOM 1358 N N . VAL B 1 5 ? 9.422 10.859 -17.859 1 30.92 5 VAL B N 1
ATOM 1359 C CA . VAL B 1 5 ? 8.359 9.945 -18.266 1 30.92 5 VAL B CA 1
ATOM 1360 C C . VAL B 1 5 ? 7 10.633 -18.125 1 30.92 5 VAL B C 1
ATOM 1362 O O . VAL B 1 5 ? 6.652 11.117 -17.047 1 30.92 5 VAL B O 1
ATOM 1365 N N . ASN B 1 6 ? 6.602 11.25 -19.172 1 26.39 6 ASN B N 1
ATOM 1366 C CA . ASN B 1 6 ? 5.27 11.812 -19.344 1 26.39 6 ASN B CA 1
ATOM 1367 C C . ASN B 1 6 ? 4.184 10.82 -18.938 1 26.39 6 ASN B C 1
ATOM 1369 O O . ASN B 1 6 ? 4.027 9.773 -19.578 1 26.39 6 ASN B O 1
ATOM 1373 N N . LYS B 1 7 ? 3.98 10.695 -17.688 1 31.08 7 LYS B N 1
ATOM 1374 C CA . LYS B 1 7 ? 3.037 9.75 -17.094 1 31.08 7 LYS B CA 1
ATOM 1375 C C . LYS B 1 7 ? 1.599 10.102 -17.469 1 31.08 7 LYS B C 1
ATOM 1377 O O . LYS B 1 7 ? 1.124 11.195 -17.156 1 31.08 7 LYS B O 1
ATOM 1382 N N . SER B 1 8 ? 1.23 9.789 -18.719 1 27.31 8 SER B N 1
ATOM 1383 C CA . SER B 1 8 ? -0.141 10.047 -19.156 1 27.31 8 SER B CA 1
ATOM 1384 C C . SER B 1 8 ? -1.146 9.477 -18.156 1 27.31 8 SER B C 1
ATOM 1386 O O . SER B 1 8 ? -0.934 8.398 -17.609 1 27.31 8 SER B O 1
ATOM 1388 N N . PRO B 1 9 ? -2.168 10.305 -17.719 1 29.97 9 PRO B N 1
ATOM 1389 C CA . PRO B 1 9 ? -3.225 9.938 -16.781 1 29.97 9 PRO B CA 1
ATOM 1390 C C . PRO B 1 9 ? -4.051 8.742 -17.25 1 29.97 9 PRO B C 1
ATOM 1392 O O . PRO B 1 9 ? -4.828 8.859 -18.203 1 29.97 9 PRO B O 1
ATOM 1395 N N . MET B 1 10 ? -3.592 7.789 -17.969 1 28.03 10 MET B N 1
ATOM 1396 C CA . MET B 1 10 ? -4.57 6.836 -18.484 1 28.03 10 MET B CA 1
ATOM 1397 C C . MET B 1 10 ? -5.367 6.203 -17.344 1 28.03 10 MET B C 1
ATOM 1399 O O . MET B 1 10 ? -4.816 5.445 -16.547 1 28.03 10 MET B O 1
ATOM 1403 N N . ILE B 1 11 ? -6.285 6.875 -16.719 1 30.91 11 ILE B N 1
ATOM 1404 C CA . ILE B 1 11 ? -7.266 6.262 -15.836 1 30.91 11 ILE B CA 1
ATOM 1405 C C . ILE B 1 11 ? -7.914 5.066 -16.531 1 30.91 11 ILE B C 1
ATOM 1407 O O . ILE B 1 11 ? -8.641 5.23 -17.516 1 30.91 11 ILE B O 1
ATOM 1411 N N . ASN B 1 12 ? -7.223 4.078 -17.062 1 29.59 12 ASN B N 1
ATOM 1412 C CA . ASN B 1 12 ? -7.91 2.965 -17.703 1 29.59 12 ASN B CA 1
ATOM 1413 C C . ASN B 1 12 ? -9.008 2.385 -16.828 1 29.59 12 ASN B C 1
ATOM 1415 O O . ASN B 1 12 ? -8.805 2.211 -15.617 1 29.59 12 ASN B O 1
ATOM 1419 N N . THR B 1 13 ? -10.211 2.67 -17.094 1 28.88 13 THR B N 1
ATOM 1420 C CA . THR B 1 13 ? -11.516 2.199 -16.641 1 28.88 13 THR B CA 1
ATOM 1421 C C . THR B 1 13 ? -11.477 0.707 -16.328 1 28.88 13 THR B C 1
ATOM 1423 O O . THR B 1 13 ? -12.5 0.101 -16.031 1 28.88 13 THR B O 1
ATOM 1426 N N . CYS B 1 14 ? -10.641 -0.012 -17.062 1 30.22 14 CYS B N 1
ATOM 1427 C CA . CYS B 1 14 ? -10.93 -1.426 -16.844 1 30.22 14 CYS B CA 1
ATOM 1428 C C . CYS B 1 14 ? -10.656 -1.823 -15.391 1 30.22 14 CYS B C 1
ATOM 1430 O O . CYS B 1 14 ? -9.695 -1.358 -14.789 1 30.22 14 CYS B O 1
ATOM 1432 N N . GLY B 1 15 ? -11.422 -2.531 -14.68 1 32.44 15 GLY B N 1
ATOM 1433 C CA . GLY B 1 15 ? -11.492 -2.949 -13.289 1 32.44 15 GLY B CA 1
ATOM 1434 C C . GLY B 1 15 ? -10.133 -3.061 -12.625 1 32.44 15 GLY B C 1
ATOM 1435 O O . GLY B 1 15 ? -9.711 -2.154 -11.906 1 32.44 15 GLY B O 1
ATOM 1436 N N . GLY B 1 16 ? -9.727 -4.289 -12.281 1 38.12 16 GLY B N 1
ATOM 1437 C CA . GLY B 1 16 ? -8.766 -4.758 -11.305 1 38.12 16 GLY B CA 1
ATOM 1438 C C . GLY B 1 16 ? -7.328 -4.43 -11.672 1 38.12 16 GLY B C 1
ATOM 1439 O O . GLY B 1 16 ? -6.398 -4.793 -10.945 1 38.12 16 GLY B O 1
ATOM 1440 N N . ILE B 1 17 ? -7.027 -4.551 -12.93 1 39.38 17 ILE B N 1
ATOM 1441 C CA . ILE B 1 17 ? -5.602 -4.664 -13.211 1 39.38 17 ILE B CA 1
ATOM 1442 C C . ILE B 1 17 ? -4.934 -3.301 -13.047 1 39.38 17 ILE B C 1
ATOM 1444 O O . ILE B 1 17 ? -5.512 -2.273 -13.422 1 39.38 17 ILE B O 1
ATOM 1448 N N . SER B 1 18 ? -3.992 -3.207 -12.266 1 42.66 18 SER B N 1
ATOM 1449 C CA . SER B 1 18 ? -3.098 -2.059 -12.164 1 42.66 18 SER B CA 1
ATOM 1450 C C . SER B 1 18 ? -2.924 -1.37 -13.516 1 42.66 18 SER B C 1
ATOM 1452 O O . SER B 1 18 ? -3.047 -2.008 -14.562 1 42.66 18 SER B O 1
ATOM 1454 N N . SER B 1 19 ? -3.002 -0.126 -13.609 1 41.81 19 SER B N 1
ATOM 1455 C CA . SER B 1 19 ? -2.785 0.652 -14.82 1 41.81 19 SER B CA 1
ATOM 1456 C C . SER B 1 19 ? -1.618 0.097 -15.633 1 41.81 19 SER B C 1
ATOM 1458 O O . SER B 1 19 ? -0.611 -0.333 -15.07 1 41.81 19 SER B O 1
ATOM 1460 N N . PRO B 1 20 ? -1.89 -0.343 -16.953 1 43.69 20 PRO B N 1
ATOM 1461 C CA . PRO B 1 20 ? -0.805 -0.72 -17.859 1 43.69 20 PRO B CA 1
ATOM 1462 C C . PRO B 1 20 ? 0.497 0.02 -17.562 1 43.69 20 PRO B C 1
ATOM 1464 O O . PRO B 1 20 ? 1.583 -0.544 -17.719 1 43.69 20 PRO B O 1
ATOM 1467 N N . TYR B 1 21 ? 0.342 1.182 -17.203 1 41.59 21 TYR B N 1
ATOM 1468 C CA . TYR B 1 21 ? 1.538 1.984 -16.969 1 41.59 21 TYR B CA 1
ATOM 1469 C C . TYR B 1 21 ? 2.355 1.424 -15.812 1 41.59 21 TYR B C 1
ATOM 1471 O O . TYR B 1 21 ? 3.582 1.33 -15.898 1 41.59 21 TYR B O 1
ATOM 1479 N N . HIS B 1 22 ? 1.715 1.012 -14.875 1 46.62 22 HIS B N 1
ATOM 1480 C CA . HIS B 1 22 ? 2.49 0.509 -13.742 1 46.62 22 HIS B CA 1
ATOM 1481 C C . HIS B 1 22 ? 3.174 -0.81 -14.094 1 46.62 22 HIS B C 1
ATOM 1483 O O . HIS B 1 22 ? 4.309 -1.055 -13.672 1 46.62 22 HIS B O 1
ATOM 1489 N N . GLU B 1 23 ? 2.465 -1.578 -14.891 1 49 23 GLU B N 1
ATOM 1490 C CA . GLU B 1 23 ? 3.076 -2.842 -15.297 1 49 23 GLU B CA 1
ATOM 1491 C C . GLU B 1 23 ? 4.328 -2.605 -16.141 1 49 23 GLU B C 1
ATOM 1493 O O . GLU B 1 23 ? 5.344 -3.277 -15.945 1 49 23 GLU B O 1
ATOM 1498 N N . GLU B 1 24 ? 4.152 -1.77 -17.125 1 47.94 24 GLU B N 1
ATOM 1499 C CA . GLU B 1 24 ? 5.301 -1.492 -17.984 1 47.94 24 GLU B CA 1
ATOM 1500 C C . GLU B 1 24 ? 6.453 -0.89 -17.188 1 47.94 24 GLU B C 1
ATOM 1502 O O . GLU B 1 24 ? 7.617 -1.22 -17.422 1 47.94 24 GLU B O 1
ATOM 1507 N N . LEU B 1 25 ? 6.188 -0.001 -16.422 1 44.91 25 LEU B N 1
ATOM 1508 C CA . LEU B 1 25 ? 7.23 0.602 -15.602 1 44.91 25 LEU B CA 1
ATOM 1509 C C . LEU B 1 25 ? 7.902 -0.447 -14.719 1 44.91 25 LEU B C 1
ATOM 1511 O O . LEU B 1 25 ? 9.125 -0.436 -14.562 1 44.91 25 LEU B O 1
ATOM 1515 N N . TRP B 1 26 ? 7.039 -1.313 -14.289 1 47.06 26 TRP B N 1
ATOM 1516 C CA . TRP B 1 26 ? 7.594 -2.373 -13.453 1 47.06 26 TRP B CA 1
ATOM 1517 C C . TRP B 1 26 ? 8.484 -3.303 -14.273 1 47.06 26 TRP B C 1
ATOM 1519 O O . TRP B 1 26 ? 9.562 -3.691 -13.828 1 47.06 26 TRP B O 1
ATOM 1529 N N . LYS B 1 27 ? 7.941 -3.77 -15.383 1 50.81 27 LYS B N 1
ATOM 1530 C CA . LYS B 1 27 ? 8.789 -4.586 -16.25 1 50.81 27 LYS B CA 1
ATOM 1531 C C . LYS B 1 27 ? 10.117 -3.883 -16.531 1 50.81 27 LYS B C 1
ATOM 1533 O O . LYS B 1 27 ? 11.18 -4.512 -16.516 1 50.81 27 LYS B O 1
ATOM 1538 N N . LEU B 1 28 ? 10 -2.668 -16.828 1 45.84 28 LEU B N 1
ATOM 1539 C CA . LEU B 1 28 ? 11.195 -1.899 -17.141 1 45.84 28 LEU B CA 1
ATOM 1540 C C . LEU B 1 28 ? 12.102 -1.771 -15.922 1 45.84 28 LEU B C 1
ATOM 1542 O O . LEU B 1 28 ? 13.32 -1.898 -16.031 1 45.84 28 LEU B O 1
ATOM 1546 N N . ASN B 1 29 ? 11.57 -1.386 -14.898 1 45.62 29 ASN B N 1
ATOM 1547 C CA . ASN B 1 29 ? 12.383 -1.179 -13.703 1 45.62 29 ASN B CA 1
ATOM 1548 C C . ASN B 1 29 ? 13.039 -2.477 -13.234 1 45.62 29 ASN B C 1
ATOM 1550 O O . ASN B 1 29 ? 14.195 -2.473 -12.805 1 45.62 29 ASN B O 1
ATOM 1554 N N . PHE B 1 30 ? 12.234 -3.49 -13.305 1 46.34 30 PHE B N 1
ATOM 1555 C CA . PHE B 1 30 ? 12.812 -4.777 -12.938 1 46.34 30 PHE B CA 1
ATOM 1556 C C . PHE B 1 30 ? 13.852 -5.211 -13.969 1 46.34 30 PHE B C 1
ATOM 1558 O O . PHE B 1 30 ? 14.859 -5.836 -13.625 1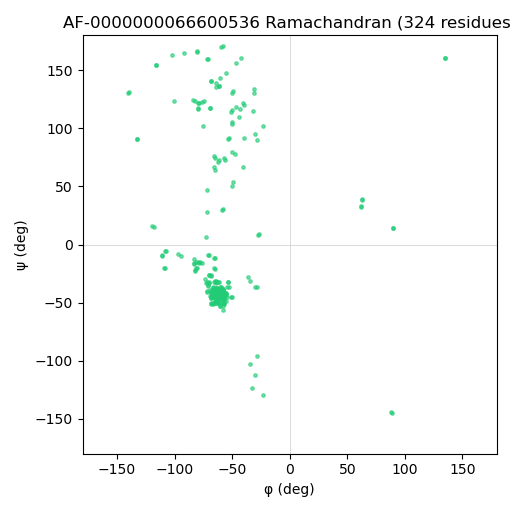 46.34 30 PHE B O 1
ATOM 1565 N N . GLN B 1 31 ? 13.562 -4.996 -15.148 1 45.94 31 GLN B N 1
ATOM 1566 C CA . GLN B 1 31 ? 14.602 -5.293 -16.125 1 45.94 31 GLN B CA 1
ATOM 1567 C C . GLN B 1 31 ? 15.883 -4.527 -15.82 1 45.94 31 GLN B C 1
ATOM 1569 O O . GLN B 1 31 ? 16.984 -5.047 -16.016 1 45.94 31 GLN B O 1
ATOM 1574 N N . HIS B 1 32 ? 15.758 -3.357 -15.508 1 43.06 32 HIS B N 1
ATOM 1575 C CA . HIS B 1 32 ? 16.969 -2.572 -15.258 1 43.06 32 HIS B CA 1
ATOM 1576 C C . HIS B 1 32 ? 17.703 -3.072 -14.023 1 43.06 32 HIS B C 1
ATOM 1578 O O . HIS B 1 32 ? 18.938 -3 -13.953 1 43.06 32 HIS B O 1
ATOM 1584 N N . LEU B 1 33 ? 16.969 -3.174 -12.992 1 40.03 33 LEU B N 1
ATOM 1585 C CA . LEU B 1 33 ? 17.672 -3.734 -11.844 1 40.03 33 LEU B CA 1
ATOM 1586 C C . LEU B 1 33 ? 18.344 -5.051 -12.211 1 40.03 33 LEU B C 1
ATOM 1588 O O . LEU B 1 33 ? 19.391 -5.395 -11.633 1 40.03 33 LEU B O 1
ATOM 1592 N N . SER B 1 34 ? 17.656 -5.805 -13.062 1 39.78 34 SER B N 1
ATOM 1593 C CA . SER B 1 34 ? 18.312 -7.02 -13.539 1 39.78 34 SER B CA 1
ATOM 1594 C C . SER B 1 34 ? 19.438 -6.699 -14.523 1 39.78 34 SER B C 1
ATOM 1596 O O . SER B 1 34 ? 19.969 -7.598 -15.172 1 39.78 34 SER B O 1
ATOM 1598 N N . GLY B 1 35 ? 19.781 -5.426 -14.742 1 35.81 35 GLY B N 1
ATOM 1599 C CA . GLY B 1 35 ? 20.875 -5.242 -15.695 1 35.81 35 GLY B CA 1
ATOM 1600 C C . GLY B 1 35 ? 21.906 -6.348 -15.633 1 35.81 35 GLY B C 1
ATOM 1601 O O . GLY B 1 35 ? 22.234 -6.961 -16.656 1 35.81 35 GLY B O 1
ATOM 1602 N N . GLU B 1 36 ? 23.125 -5.965 -14.922 1 38.91 36 GLU B N 1
ATOM 1603 C CA . GLU B 1 36 ? 24.422 -6.551 -15.242 1 38.91 36 GLU B CA 1
ATOM 1604 C C . GLU B 1 36 ? 24.406 -8.07 -15.094 1 38.91 36 GLU B C 1
ATOM 1606 O O . GLU B 1 36 ? 25.391 -8.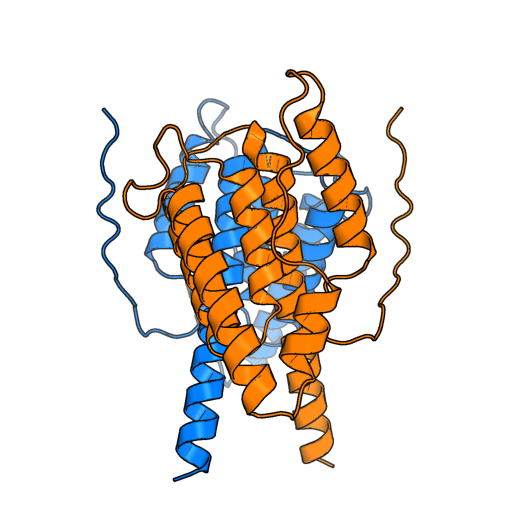742 -15.391 1 38.91 36 GLU B O 1
ATOM 1611 N N . ARG B 1 37 ? 24.016 -8.578 -13.852 1 37.91 37 ARG B N 1
ATOM 1612 C CA . ARG B 1 37 ? 24.625 -9.898 -13.742 1 37.91 37 ARG B CA 1
ATOM 1613 C C . ARG B 1 37 ? 24.156 -10.812 -14.867 1 37.91 37 ARG B C 1
ATOM 1615 O O . ARG B 1 37 ? 23.141 -10.547 -15.516 1 37.91 37 ARG B O 1
ATOM 1622 N N . GLY B 1 38 ? 24.75 -12.016 -15.078 1 34.78 38 GLY B N 1
ATOM 1623 C CA . GLY B 1 38 ? 24.703 -13.07 -16.078 1 34.78 38 GLY B CA 1
ATOM 1624 C C . GLY B 1 38 ? 23.297 -13.383 -16.547 1 34.78 38 GLY B C 1
ATOM 1625 O O . GLY B 1 38 ? 22.312 -12.945 -15.945 1 34.78 38 GLY B O 1
ATOM 1626 N N . HIS B 1 39 ? 23.047 -14.039 -17.719 1 36.56 39 HIS B N 1
ATOM 1627 C CA . HIS B 1 39 ? 22 -14.703 -18.484 1 36.56 39 HIS B CA 1
ATOM 1628 C C . HIS B 1 39 ? 20.938 -15.273 -17.547 1 36.56 39 HIS B C 1
ATOM 1630 O O . HIS B 1 39 ? 20.266 -16.266 -17.891 1 36.56 39 HIS B O 1
ATOM 1636 N N . LYS B 1 40 ? 21.062 -14.922 -16.297 1 41.59 40 LYS B N 1
ATOM 1637 C CA . LYS B 1 40 ? 20.172 -15.852 -15.625 1 41.59 40 LYS B CA 1
ATOM 1638 C C . LYS B 1 40 ? 18.734 -15.68 -16.125 1 41.59 40 LYS B C 1
ATOM 1640 O O . LYS B 1 40 ? 18.344 -14.594 -16.531 1 41.59 40 LYS B O 1
ATOM 1645 N N . SER B 1 41 ? 17.953 -16.797 -16.25 1 37.66 41 SER B N 1
ATOM 1646 C CA . SER B 1 41 ? 16.609 -17.156 -16.734 1 37.66 41 SER B CA 1
ATOM 1647 C C . SER B 1 41 ? 15.562 -16.156 -16.25 1 37.66 41 SER B C 1
ATOM 1649 O O . SER B 1 41 ? 15.695 -15.594 -15.164 1 37.66 41 SER B O 1
ATOM 1651 N N . ARG B 1 42 ? 15.023 -15.359 -17.141 1 43.78 42 ARG B N 1
ATOM 1652 C CA . ARG B 1 42 ? 13.836 -14.539 -16.922 1 43.78 42 ARG B CA 1
ATOM 1653 C C . ARG B 1 42 ? 12.977 -15.102 -15.797 1 43.78 42 ARG B C 1
ATOM 1655 O O . ARG B 1 42 ? 12.633 -16.297 -15.805 1 43.78 42 ARG B O 1
ATOM 1662 N N . PRO B 1 43 ? 13.102 -14.477 -14.688 1 47.44 43 PRO B N 1
ATOM 1663 C CA . PRO B 1 43 ? 12.18 -15.102 -13.734 1 47.44 43 PRO B CA 1
ATOM 1664 C C . PRO B 1 43 ? 10.836 -15.469 -14.367 1 47.44 43 PRO B C 1
ATOM 1666 O O . PRO B 1 43 ? 10.281 -14.695 -15.148 1 47.44 43 PRO B O 1
ATOM 1669 N N . THR B 1 44 ? 10.578 -16.594 -14.883 1 46.88 44 THR B N 1
ATOM 1670 C CA . THR B 1 44 ? 9.312 -17.109 -15.391 1 46.88 44 THR B CA 1
ATOM 1671 C C . THR B 1 44 ? 8.156 -16.719 -14.477 1 46.88 44 THR B C 1
ATOM 1673 O O . THR B 1 44 ? 8.062 -17.219 -13.344 1 46.88 44 THR B O 1
ATOM 1676 N N . PHE B 1 45 ? 7.91 -15.352 -14.461 1 56.12 45 PHE B N 1
ATOM 1677 C CA . PHE B 1 45 ? 6.664 -15.109 -13.742 1 56.12 45 PHE B CA 1
ATOM 1678 C C . PHE B 1 45 ? 5.578 -16.062 -14.211 1 56.12 45 PHE B C 1
ATOM 1680 O O . PHE B 1 45 ? 5.398 -16.281 -15.406 1 56.12 45 PHE B O 1
ATOM 1687 N N . SER B 1 46 ? 5.188 -16.812 -13.203 1 65 46 SER B N 1
ATOM 1688 C CA . SER B 1 46 ? 4.258 -17.922 -13.469 1 65 46 SER B CA 1
ATOM 1689 C C . SER B 1 46 ? 2.854 -17.391 -13.75 1 65 46 SER B C 1
ATOM 1691 O O . SER B 1 46 ? 2.146 -17.938 -14.609 1 65 46 SER B O 1
ATOM 1693 N N . ILE B 1 47 ? 2.486 -16.156 -13.117 1 80.62 47 ILE B N 1
ATOM 1694 C CA . ILE B 1 47 ? 1.091 -15.75 -13.258 1 80.62 47 ILE B CA 1
ATOM 1695 C C . ILE B 1 47 ? 0.969 -14.68 -14.344 1 80.62 47 ILE B C 1
ATOM 1697 O O . ILE B 1 47 ? 1.727 -13.703 -14.344 1 80.62 47 ILE B O 1
ATOM 1701 N N . THR B 1 48 ? 0.219 -14.82 -15.344 1 81.06 48 THR B N 1
ATOM 1702 C CA . THR B 1 48 ? 0.032 -13.898 -16.469 1 81.06 48 THR B CA 1
ATOM 1703 C C . THR B 1 48 ? -1.275 -13.133 -16.312 1 81.06 48 THR B C 1
ATOM 1705 O O . THR B 1 48 ? -2.152 -13.523 -15.539 1 81.06 48 THR B O 1
ATOM 1708 N N . LYS B 1 49 ? -1.308 -12.047 -17.094 1 82.81 49 LYS B N 1
ATOM 1709 C CA . LYS B 1 49 ? -2.543 -11.266 -17.125 1 82.81 49 LYS B CA 1
ATOM 1710 C C . LYS B 1 49 ? -3.713 -12.117 -17.609 1 82.81 49 LYS B C 1
ATOM 1712 O O . LYS B 1 49 ? -4.828 -12 -17.109 1 82.81 49 LYS B O 1
ATOM 1717 N N . GLU B 1 50 ? -3.432 -12.953 -18.562 1 85.94 50 GLU B N 1
ATOM 1718 C CA . GLU B 1 50 ? -4.461 -13.828 -19.094 1 85.94 50 GLU B CA 1
ATOM 1719 C C . GLU B 1 50 ? -4.984 -14.789 -18.031 1 85.94 50 GLU B C 1
ATOM 1721 O O . GLU B 1 50 ? -6.188 -15.047 -17.953 1 85.94 50 GLU B O 1
ATOM 1726 N N . PHE B 1 51 ? -4.129 -15.273 -17.328 1 89.69 51 PHE B N 1
ATOM 1727 C CA . PHE B 1 51 ? -4.527 -16.156 -16.234 1 89.69 51 PHE B CA 1
ATOM 1728 C C . PHE B 1 51 ? -5.461 -15.43 -15.266 1 89.69 51 PHE B C 1
ATOM 1730 O O . PHE B 1 51 ? -6.504 -15.969 -14.891 1 89.69 51 PHE B O 1
ATOM 1737 N N . ILE B 1 52 ? -5.117 -14.234 -14.867 1 92.5 52 ILE B N 1
ATOM 1738 C CA . ILE B 1 52 ? -5.871 -13.461 -13.891 1 92.5 52 ILE B CA 1
ATOM 1739 C C . ILE B 1 52 ? -7.262 -13.156 -14.438 1 92.5 52 ILE B C 1
ATOM 1741 O O . ILE B 1 52 ? -8.266 -13.297 -13.727 1 92.5 52 ILE B O 1
ATOM 1745 N N . LEU B 1 53 ? -7.273 -12.797 -15.695 1 90.06 53 LEU B N 1
ATOM 1746 C CA . LEU B 1 53 ? -8.555 -12.5 -16.328 1 90.06 53 LEU B CA 1
ATOM 1747 C C . LEU B 1 53 ? -9.453 -13.734 -16.344 1 90.06 53 LEU B C 1
ATOM 1749 O O . LEU B 1 53 ? -10.617 -13.664 -15.938 1 90.06 53 LEU B O 1
ATOM 1753 N N . ARG B 1 54 ? -8.898 -14.844 -16.797 1 93.06 54 ARG B N 1
ATOM 1754 C CA . ARG B 1 54 ? -9.648 -16.094 -16.812 1 93.06 54 ARG B CA 1
ATOM 1755 C C . ARG B 1 54 ? -10.102 -16.484 -15.406 1 93.06 54 ARG B C 1
ATOM 1757 O O . ARG B 1 54 ? -11.242 -16.891 -15.203 1 93.06 54 ARG B O 1
ATOM 1764 N N . PHE B 1 55 ? -9.312 -16.328 -14.469 1 94.38 55 PHE B N 1
ATOM 1765 C CA . PHE B 1 55 ? -9.578 -16.672 -13.078 1 94.38 55 PHE B CA 1
ATOM 1766 C C . PHE B 1 55 ? -10.773 -15.898 -12.547 1 94.38 55 PHE B C 1
ATOM 1768 O O . PHE B 1 55 ? -11.641 -16.453 -11.867 1 94.38 55 PHE B O 1
ATOM 1775 N N . ASN B 1 56 ? -10.781 -14.656 -12.875 1 92.38 56 ASN B N 1
ATOM 1776 C CA . ASN B 1 56 ? -11.797 -13.773 -12.312 1 92.38 56 ASN B CA 1
ATOM 1777 C C . ASN B 1 56 ? -13.117 -13.867 -13.078 1 92.38 56 ASN B C 1
ATOM 1779 O O . ASN B 1 56 ? -14.18 -13.609 -12.516 1 92.38 56 ASN B O 1
ATOM 1783 N N . GLN B 1 57 ? -13.109 -14.281 -14.258 1 93.94 57 GLN B N 1
ATOM 1784 C CA . GLN B 1 57 ? -14.297 -14.141 -15.094 1 93.94 57 GLN B CA 1
ATOM 1785 C C . GLN B 1 57 ? -14.961 -15.5 -15.336 1 93.94 57 GLN B C 1
ATOM 1787 O O . GLN B 1 57 ? -16.141 -15.562 -15.711 1 93.94 57 GLN B O 1
ATOM 1792 N N . THR B 1 58 ? -14.234 -16.547 -15.164 1 95.25 58 THR B N 1
ATOM 1793 C CA . THR B 1 58 ? -14.781 -17.859 -15.508 1 95.25 58 THR B CA 1
ATOM 1794 C C . THR B 1 58 ? -16.016 -18.172 -14.672 1 95.25 58 THR B C 1
ATOM 1796 O O . THR B 1 58 ? -16.047 -17.875 -13.477 1 95.25 58 THR B O 1
ATOM 1799 N N . GLN B 1 59 ? -17.031 -18.688 -15.281 1 93.69 59 GLN B N 1
ATOM 1800 C CA . GLN B 1 59 ? -18.25 -19.141 -14.633 1 93.69 59 GLN B CA 1
ATOM 1801 C C . GLN B 1 59 ? -18.344 -20.656 -14.617 1 93.69 59 GLN B C 1
ATOM 1803 O O . GLN B 1 59 ? -19.281 -21.219 -14.047 1 93.69 59 GLN B O 1
ATOM 1808 N N . ASN B 1 60 ? -17.422 -21.25 -15.25 1 95 60 ASN B N 1
ATOM 1809 C CA . ASN B 1 60 ? -17.328 -22.703 -15.281 1 95 60 ASN B CA 1
ATOM 1810 C C . ASN B 1 60 ? -16.703 -23.25 -14.008 1 95 60 ASN B C 1
ATOM 1812 O O . ASN B 1 60 ? -15.523 -23.031 -13.742 1 95 60 ASN B O 1
ATOM 1816 N N . SER B 1 61 ? -17.422 -24.016 -13.273 1 94.62 61 SER B N 1
ATOM 1817 C CA . SER B 1 61 ? -17.016 -24.484 -11.953 1 94.62 61 SER B CA 1
ATOM 1818 C C . SER B 1 61 ? -15.781 -25.391 -12.055 1 94.62 61 SER B C 1
ATOM 1820 O O . SER B 1 61 ? -14.883 -25.312 -11.211 1 94.62 61 SER B O 1
ATOM 1822 N N . LYS B 1 62 ? -15.797 -26.172 -13.039 1 95.81 62 LYS B N 1
ATOM 1823 C CA . LYS B 1 62 ? -14.648 -27.062 -13.219 1 95.81 62 LYS B CA 1
ATOM 1824 C C . LYS B 1 62 ? -13.383 -26.266 -13.523 1 95.81 62 LYS B C 1
ATOM 1826 O O . LYS B 1 62 ? -12.328 -26.516 -12.945 1 95.81 62 LYS B O 1
ATOM 1831 N N . GLU B 1 63 ? -13.477 -25.344 -14.398 1 95.75 63 GLU B N 1
ATOM 1832 C CA . GLU B 1 63 ? -12.344 -24.484 -14.734 1 95.75 63 GLU B CA 1
ATOM 1833 C C . GLU B 1 63 ? -11.898 -23.656 -13.531 1 95.75 63 GLU B C 1
ATOM 1835 O O . GLU B 1 63 ? -10.695 -23.484 -13.305 1 95.75 63 GLU B O 1
ATOM 1840 N N . LYS B 1 64 ? -12.844 -23.172 -12.836 1 95.31 64 LYS B N 1
ATOM 1841 C CA . LYS B 1 64 ? -12.531 -22.406 -11.633 1 95.31 64 LYS B CA 1
ATOM 1842 C C . LYS B 1 64 ? -11.68 -23.219 -10.664 1 95.31 64 LYS B C 1
ATOM 1844 O O . LYS B 1 64 ? -10.703 -22.703 -10.102 1 95.31 64 LYS B O 1
ATOM 1849 N N . GLU B 1 65 ? -12.07 -24.438 -10.492 1 95.88 65 GLU B N 1
ATOM 1850 C CA . GLU B 1 65 ? -11.344 -25.328 -9.586 1 95.88 65 GLU B CA 1
ATOM 1851 C C . GLU B 1 65 ? -9.914 -25.547 -10.07 1 95.88 65 GLU B C 1
ATOM 1853 O O . GLU B 1 65 ? -8.977 -25.562 -9.273 1 95.88 65 GLU B O 1
ATOM 1858 N N . GLU B 1 66 ? -9.789 -25.734 -11.32 1 95.88 66 GLU B N 1
ATOM 1859 C CA . GLU B 1 66 ? -8.469 -25.922 -11.906 1 95.88 66 GLU B CA 1
ATOM 1860 C C . GLU B 1 66 ? -7.594 -24.688 -11.727 1 95.88 66 GLU B C 1
ATOM 1862 O O . GLU B 1 66 ? -6.418 -24.797 -11.383 1 95.88 66 GLU B O 1
ATOM 1867 N N . LEU B 1 67 ? -8.156 -23.578 -11.992 1 95.94 67 LEU B N 1
ATOM 1868 C CA . LEU B 1 67 ? -7.422 -22.328 -11.852 1 95.94 67 LEU B CA 1
ATOM 1869 C C . LEU B 1 67 ? -7.043 -22.078 -10.398 1 95.94 67 LEU B C 1
ATOM 1871 O O . LEU B 1 67 ? -5.949 -21.578 -10.117 1 95.94 67 LEU B O 1
ATOM 1875 N N . LEU B 1 68 ? -7.887 -22.422 -9.555 1 96.75 68 LEU B N 1
ATOM 1876 C CA . LEU B 1 68 ? -7.609 -22.297 -8.125 1 96.75 68 LEU B CA 1
ATOM 1877 C C . LEU B 1 68 ? -6.422 -23.172 -7.727 1 96.75 68 LEU B C 1
ATOM 1879 O O . LEU B 1 68 ? -5.555 -22.719 -6.973 1 96.75 68 LEU B O 1
ATOM 1883 N N . GLU B 1 69 ? -6.422 -24.359 -8.188 1 95.62 69 GLU B N 1
ATOM 1884 C CA . GLU B 1 69 ? -5.32 -25.266 -7.883 1 95.62 69 GLU B CA 1
ATOM 1885 C C . GLU B 1 69 ? -3.992 -24.703 -8.398 1 95.62 69 GLU B C 1
ATOM 1887 O O . GLU B 1 69 ? -2.971 -24.797 -7.715 1 95.62 69 GLU B O 1
ATOM 1892 N N . LEU B 1 70 ? -4.055 -24.219 -9.562 1 94.75 70 LEU B N 1
ATOM 1893 C CA . LEU B 1 70 ? -2.855 -23.609 -10.141 1 94.75 70 LEU B CA 1
ATOM 1894 C C . LEU B 1 70 ? -2.402 -22.422 -9.305 1 94.75 70 LEU B C 1
ATOM 1896 O O . LEU B 1 70 ? -1.212 -22.266 -9.023 1 94.75 70 LEU B O 1
ATOM 1900 N N . ALA B 1 71 ? -3.307 -21.625 -8.969 1 96.19 71 ALA B N 1
ATOM 1901 C CA . ALA B 1 71 ? -2.984 -20.469 -8.133 1 96.19 71 ALA B CA 1
ATOM 1902 C C . ALA B 1 71 ? -2.354 -20.891 -6.812 1 96.19 71 ALA B C 1
ATOM 1904 O O . ALA B 1 71 ? -1.417 -20.266 -6.328 1 96.19 71 ALA B O 1
ATOM 1905 N N . ARG B 1 72 ? -2.84 -21.938 -6.266 1 95.75 72 ARG B N 1
ATOM 1906 C CA . ARG B 1 72 ? -2.318 -22.453 -5.004 1 95.75 72 ARG B CA 1
ATOM 1907 C C . ARG B 1 72 ? -0.875 -22.922 -5.156 1 95.75 72 ARG B C 1
ATOM 1909 O O . ARG B 1 72 ? -0.055 -22.719 -4.258 1 95.75 72 ARG B O 1
ATOM 1916 N N . LYS B 1 73 ? -0.608 -23.484 -6.211 1 94.25 73 LYS B N 1
ATOM 1917 C CA . LYS B 1 73 ? 0.767 -23.891 -6.484 1 94.25 73 LYS B CA 1
ATOM 1918 C C . LYS B 1 73 ? 1.691 -22.688 -6.578 1 94.25 73 LYS B C 1
ATOM 1920 O O . LYS B 1 73 ? 2.811 -22.703 -6.062 1 94.25 73 LYS B O 1
ATOM 1925 N N . ILE B 1 74 ? 1.251 -21.734 -7.227 1 94.38 74 ILE B N 1
ATOM 1926 C CA . ILE B 1 74 ? 2.035 -20.5 -7.367 1 94.38 74 ILE B CA 1
ATOM 1927 C C . ILE B 1 74 ? 2.254 -19.875 -5.996 1 94.38 74 ILE B C 1
ATOM 1929 O O . ILE B 1 74 ? 3.346 -19.375 -5.703 1 94.38 74 ILE B O 1
ATOM 1933 N N . ILE B 1 75 ? 1.2 -19.875 -5.191 1 96.12 75 ILE B N 1
ATOM 1934 C CA . ILE B 1 75 ? 1.292 -19.344 -3.832 1 96.12 75 ILE B CA 1
ATOM 1935 C C . ILE B 1 75 ? 2.396 -20.078 -3.07 1 96.12 75 ILE B C 1
ATOM 1937 O O . ILE B 1 75 ? 3.211 -19.438 -2.393 1 96.12 75 ILE B O 1
ATOM 1941 N N . LEU B 1 76 ? 2.389 -21.344 -3.139 1 94.19 76 LEU B N 1
ATOM 1942 C CA . LEU B 1 76 ? 3.387 -22.141 -2.438 1 94.19 76 LEU B CA 1
ATOM 1943 C C . LEU B 1 76 ? 4.797 -21.781 -2.889 1 94.19 76 LEU B C 1
ATOM 1945 O O . LEU B 1 76 ? 5.699 -21.625 -2.062 1 94.19 76 LEU B O 1
ATOM 1949 N N . ARG B 1 77 ? 4.957 -21.625 -4.141 1 92.12 77 ARG B N 1
ATOM 1950 C CA . ARG B 1 77 ? 6.246 -21.203 -4.684 1 92.12 77 ARG B CA 1
ATOM 1951 C C . ARG B 1 77 ? 6.633 -19.812 -4.164 1 92.12 77 ARG B C 1
ATOM 1953 O O . ARG B 1 77 ? 7.785 -19.594 -3.783 1 92.12 77 ARG B O 1
ATOM 1960 N N . CYS B 1 78 ? 5.684 -18.922 -4.172 1 93.06 78 CYS B N 1
ATOM 1961 C CA . CYS B 1 78 ? 5.938 -17.562 -3.703 1 93.06 78 CYS B CA 1
ATOM 1962 C C . CYS B 1 78 ? 6.312 -17.562 -2.227 1 93.06 78 CYS B C 1
ATOM 1964 O O . CYS B 1 78 ? 7.188 -16.797 -1.807 1 93.06 78 CYS B O 1
ATOM 1966 N N . LYS B 1 79 ? 5.691 -18.375 -1.473 1 94.25 79 LYS B N 1
ATOM 1967 C CA . LYS B 1 79 ? 6.02 -18.453 -0.053 1 94.25 79 LYS B CA 1
ATOM 1968 C C . LYS B 1 79 ? 7.484 -18.844 0.151 1 94.25 79 LYS B C 1
ATOM 1970 O O . LYS B 1 79 ? 8.156 -18.297 1.022 1 94.25 79 LYS B O 1
ATOM 1975 N N . ARG B 1 80 ? 7.938 -19.734 -0.608 1 92.5 80 ARG B N 1
ATOM 1976 C CA . ARG B 1 80 ? 9.336 -20.141 -0.547 1 92.5 80 ARG B CA 1
ATOM 1977 C C . ARG B 1 80 ? 10.266 -19.016 -0.96 1 92.5 80 ARG B C 1
ATOM 1979 O O . ARG B 1 80 ? 11.258 -18.734 -0.285 1 92.5 80 ARG B O 1
ATOM 1986 N N . LYS B 1 81 ? 9.945 -18.328 -2.043 1 91.56 81 LYS B N 1
ATOM 1987 C CA . LYS B 1 81 ? 10.773 -17.25 -2.57 1 91.56 81 LYS B CA 1
ATOM 1988 C C . LYS B 1 81 ? 10.766 -16.047 -1.634 1 91.56 81 LYS B C 1
ATOM 1990 O O . LYS B 1 81 ? 11.695 -15.234 -1.648 1 91.56 81 LYS B O 1
ATOM 1995 N N . LEU B 1 82 ? 9.734 -15.867 -0.865 1 94.81 82 LEU B N 1
ATOM 1996 C CA . LEU B 1 82 ? 9.633 -14.805 0.13 1 94.81 82 LEU B CA 1
ATOM 1997 C C . LEU B 1 82 ? 10.391 -15.172 1.401 1 94.81 82 LEU B C 1
ATOM 1999 O O . LEU B 1 82 ? 10.656 -14.312 2.244 1 94.81 82 LEU B O 1
ATOM 2003 N N . GLY B 1 83 ? 10.719 -16.422 1.524 1 92.38 83 GLY B N 1
ATOM 2004 C CA . GLY B 1 83 ? 11.352 -16.875 2.752 1 92.38 83 GLY B CA 1
ATOM 2005 C C . GLY B 1 83 ? 10.469 -16.719 3.973 1 92.38 83 GLY B C 1
ATOM 2006 O O . GLY B 1 83 ? 10.938 -16.328 5.043 1 92.38 83 GLY B O 1
ATOM 2007 N N . LEU B 1 84 ? 9.234 -16.969 3.857 1 90.94 84 LEU B N 1
ATOM 2008 C CA . LEU B 1 84 ? 8.305 -16.703 4.949 1 90.94 84 LEU B CA 1
ATOM 2009 C C . LEU B 1 84 ? 8.617 -17.578 6.156 1 90.94 84 LEU B C 1
ATOM 2011 O O . LEU B 1 84 ? 8.375 -17.188 7.297 1 90.94 84 LEU B O 1
ATOM 2015 N N . LYS B 1 85 ? 9.109 -18.734 5.938 1 86.25 85 LYS B N 1
ATOM 2016 C CA . LYS B 1 85 ? 9.461 -19.625 7.043 1 86.25 85 LYS B CA 1
ATOM 2017 C C . LYS B 1 85 ? 10.844 -19.297 7.602 1 86.25 85 LYS B C 1
ATOM 2019 O O . LYS B 1 85 ? 11.227 -19.797 8.656 1 86.25 85 LYS B O 1
ATOM 2024 N N . THR B 1 86 ? 11.586 -18.5 6.895 1 81.38 86 THR B N 1
ATOM 2025 C CA . THR B 1 86 ? 12.945 -18.188 7.297 1 81.38 86 THR B CA 1
ATOM 2026 C C . THR B 1 86 ? 13.102 -16.688 7.523 1 81.38 86 THR B C 1
ATOM 2028 O O . THR B 1 86 ? 14.211 -16.141 7.422 1 81.38 86 THR B O 1
ATOM 2031 N N . LEU B 1 87 ? 12.055 -15.977 7.648 1 76 87 LEU B N 1
ATOM 2032 C CA . LEU B 1 87 ? 12.031 -14.547 7.934 1 76 87 LEU B CA 1
ATOM 2033 C C . LEU B 1 87 ? 12.719 -13.758 6.828 1 76 87 LEU B C 1
ATOM 2035 O O . LEU B 1 87 ? 13.461 -12.812 7.105 1 76 87 LEU B O 1
ATOM 2039 N N . GLY B 1 88 ? 12.609 -14.281 5.602 1 75.44 88 GLY B N 1
ATOM 2040 C CA . GLY B 1 88 ? 13.094 -13.562 4.438 1 75.44 88 GLY B CA 1
ATOM 2041 C C . GLY B 1 88 ? 14.547 -13.859 4.113 1 75.44 88 GLY B C 1
ATOM 2042 O O . GLY B 1 88 ? 15.195 -13.102 3.381 1 75.44 88 GLY B O 1
ATOM 2043 N N . SER B 1 89 ? 15.008 -14.859 4.691 1 76.81 89 SER B N 1
ATOM 2044 C CA . SER B 1 89 ? 16.391 -15.227 4.445 1 76.81 89 SER B CA 1
ATOM 2045 C C . SER B 1 89 ? 16.5 -16.594 3.771 1 76.81 89 SER B C 1
ATOM 2047 O O . SER B 1 89 ? 15.539 -17.375 3.795 1 76.81 89 SER B O 1
ATOM 2049 N N . GLY B 1 90 ? 17.656 -16.828 3.002 1 78.06 90 GLY B N 1
ATOM 2050 C CA . GLY B 1 90 ? 17.891 -18.109 2.346 1 78.06 90 GLY B CA 1
ATOM 2051 C C . GLY B 1 90 ? 18.359 -17.953 0.911 1 78.06 90 GLY B C 1
ATOM 2052 O O . GLY B 1 90 ? 18.188 -16.906 0.297 1 78.06 90 GLY B O 1
ATOM 2053 N N . ARG B 1 91 ? 18.938 -18.938 0.414 1 80.19 91 ARG B N 1
ATOM 2054 C CA . ARG B 1 91 ? 19.5 -18.938 -0.935 1 80.19 91 ARG B CA 1
ATOM 2055 C C . ARG B 1 91 ? 18.406 -18.797 -1.98 1 80.19 91 ARG B C 1
ATOM 2057 O O . ARG B 1 91 ? 18.641 -18.281 -3.076 1 80.19 91 ARG B O 1
ATOM 2064 N N . HIS B 1 92 ? 17.219 -19.125 -1.608 1 80.69 92 HIS B N 1
ATOM 2065 C CA . HIS B 1 92 ? 16.094 -19.141 -2.547 1 80.69 92 HIS B CA 1
ATOM 2066 C C . HIS B 1 92 ? 15.328 -17.828 -2.506 1 80.69 92 HIS B C 1
ATOM 2068 O O . HIS B 1 92 ? 14.469 -17.578 -3.355 1 80.69 92 HIS B O 1
ATOM 2074 N N . VAL B 1 93 ? 15.672 -17.078 -1.568 1 85.31 93 VAL B N 1
ATOM 2075 C CA . VAL B 1 93 ? 14.883 -15.875 -1.322 1 85.31 93 VAL B CA 1
ATOM 2076 C C . VAL B 1 93 ? 15.266 -14.789 -2.33 1 85.31 93 VAL B C 1
ATOM 2078 O O . VAL B 1 93 ? 16.438 -14.484 -2.508 1 85.31 93 VAL B O 1
ATOM 2081 N N . HIS B 1 94 ? 14.336 -14.352 -3.047 1 88.69 94 HIS B N 1
ATOM 2082 C CA . HIS B 1 94 ? 14.43 -13.203 -3.939 1 88.69 94 HIS B CA 1
ATOM 2083 C C . HIS B 1 94 ? 13.234 -12.273 -3.758 1 88.69 94 HIS B C 1
ATOM 2085 O O . HIS B 1 94 ? 12.281 -12.32 -4.531 1 88.69 94 HIS B O 1
ATOM 2091 N N . LEU B 1 95 ? 13.383 -11.383 -2.926 1 92 95 LEU B N 1
ATOM 2092 C CA . LEU B 1 95 ? 12.258 -10.609 -2.424 1 92 95 LEU B CA 1
ATOM 2093 C C . LEU B 1 95 ? 11.68 -9.719 -3.518 1 92 95 LEU B C 1
ATOM 2095 O O . LEU B 1 95 ? 10.469 -9.711 -3.754 1 92 95 LEU B O 1
ATOM 2099 N N . PRO B 1 96 ? 12.539 -9 -4.27 1 90.19 96 PRO B N 1
ATOM 2100 C CA . PRO B 1 96 ? 11.961 -8.109 -5.281 1 90.19 96 PRO B CA 1
ATOM 2101 C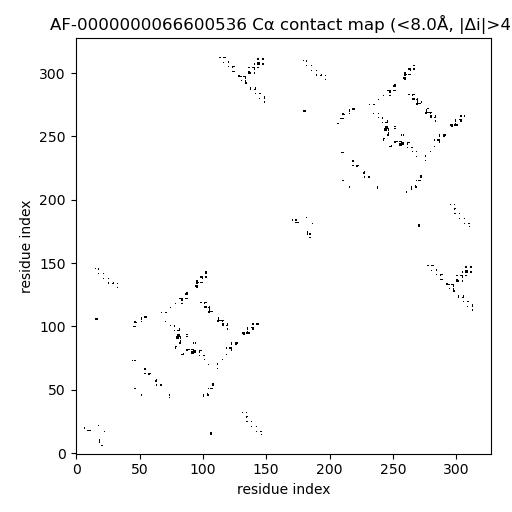 C . PRO B 1 96 ? 11.094 -8.859 -6.297 1 90.19 96 PRO B C 1
ATOM 2103 O O . PRO B 1 96 ? 9.984 -8.422 -6.598 1 90.19 96 PRO B O 1
ATOM 2106 N N . ALA B 1 97 ? 11.531 -9.938 -6.785 1 87.62 97 ALA B N 1
ATOM 2107 C CA . ALA B 1 97 ? 10.766 -10.719 -7.762 1 87.62 97 ALA B CA 1
ATOM 2108 C C . ALA B 1 97 ? 9.523 -11.328 -7.125 1 87.62 97 ALA B C 1
ATOM 2110 O O . ALA B 1 97 ? 8.445 -11.328 -7.723 1 87.62 97 ALA B O 1
ATOM 2111 N N . ALA B 1 98 ? 9.664 -11.867 -5.996 1 92.31 98 ALA B N 1
ATOM 2112 C CA . ALA B 1 98 ? 8.555 -12.516 -5.305 1 92.31 98 ALA B CA 1
ATOM 2113 C C . ALA B 1 98 ? 7.461 -11.516 -4.961 1 92.31 98 ALA B C 1
ATOM 2115 O O . ALA B 1 98 ? 6.273 -11.805 -5.137 1 92.31 98 ALA B O 1
ATOM 2116 N N . TRP B 1 99 ? 7.863 -10.336 -4.426 1 94.12 99 TRP B N 1
ATOM 2117 C CA . TRP B 1 99 ? 6.879 -9.297 -4.125 1 94.12 99 TRP B CA 1
ATOM 2118 C C . TRP B 1 99 ? 6.066 -8.945 -5.363 1 94.12 99 TRP B C 1
ATOM 2120 O O . TRP B 1 99 ? 4.844 -8.805 -5.289 1 94.12 99 TRP B O 1
ATOM 2130 N N . THR B 1 100 ? 6.719 -8.852 -6.414 1 90.56 100 THR B N 1
ATOM 2131 C CA . THR B 1 100 ? 6.051 -8.508 -7.664 1 90.56 100 THR B CA 1
ATOM 2132 C C . THR B 1 100 ? 5.051 -9.586 -8.055 1 90.56 100 THR B C 1
ATOM 2134 O O . THR B 1 100 ? 3.906 -9.289 -8.406 1 90.56 100 THR B O 1
ATOM 2137 N N . GLU B 1 101 ? 5.492 -10.742 -8.031 1 90.56 101 GLU B N 1
ATOM 2138 C CA . GLU B 1 101 ? 4.613 -11.852 -8.391 1 90.56 101 GLU B CA 1
ATOM 2139 C C . GLU B 1 101 ? 3.393 -11.906 -7.477 1 90.56 101 GLU B C 1
ATOM 2141 O O . GLU B 1 101 ? 2.279 -12.172 -7.93 1 90.56 101 GLU B O 1
ATOM 2146 N N . VAL B 1 102 ? 3.551 -11.688 -6.242 1 94.56 102 VAL B N 1
ATOM 2147 C CA . VAL B 1 102 ? 2.463 -11.727 -5.27 1 94.56 102 VAL B CA 1
ATOM 2148 C C . VAL B 1 102 ? 1.46 -10.617 -5.574 1 94.56 102 VAL B C 1
ATOM 2150 O O . VAL B 1 102 ? 0.252 -10.797 -5.402 1 94.56 102 VAL B O 1
ATOM 2153 N N . ILE B 1 103 ? 1.938 -9.453 -5.941 1 94.19 103 ILE B N 1
ATOM 2154 C CA . ILE B 1 103 ? 1.054 -8.359 -6.328 1 94.19 103 ILE B CA 1
ATOM 2155 C C . ILE B 1 103 ? 0.156 -8.805 -7.48 1 94.19 103 ILE B C 1
ATOM 2157 O O . ILE B 1 103 ? -1.041 -8.508 -7.496 1 94.19 103 ILE B O 1
ATOM 2161 N N . TYR B 1 104 ? 0.735 -9.531 -8.422 1 90.81 104 TYR B N 1
ATOM 2162 C CA . TYR B 1 104 ? -0.076 -10.039 -9.523 1 90.81 104 TYR B CA 1
ATOM 2163 C C . TYR B 1 104 ? -1.086 -11.07 -9.023 1 90.81 104 TYR B C 1
ATOM 2165 O O . TYR B 1 104 ? -2.256 -11.031 -9.406 1 90.81 104 TYR B O 1
ATOM 2173 N N . LEU B 1 105 ? -0.665 -11.906 -8.195 1 93.62 105 LEU B N 1
ATOM 2174 C CA . LEU B 1 105 ? -1.552 -12.914 -7.625 1 93.62 105 LEU B CA 1
ATOM 2175 C C . LEU B 1 105 ? -2.707 -12.258 -6.875 1 93.62 105 LEU B C 1
ATOM 2177 O O . LEU B 1 105 ? -3.83 -12.766 -6.891 1 93.62 105 LEU B O 1
ATOM 2181 N N . ALA B 1 106 ? -2.41 -11.156 -6.227 1 93.94 106 ALA B N 1
ATOM 2182 C CA . ALA B 1 106 ? -3.402 -10.453 -5.418 1 93.94 106 ALA B CA 1
ATOM 2183 C C . ALA B 1 106 ? -4.52 -9.883 -6.297 1 93.94 106 ALA B C 1
ATOM 2185 O O . ALA B 1 106 ? -5.547 -9.43 -5.785 1 93.94 106 ALA B O 1
ATOM 2186 N N . GLN B 1 107 ? -4.258 -9.922 -7.547 1 90.44 107 GLN B N 1
ATOM 2187 C CA . GLN B 1 107 ? -5.309 -9.484 -8.461 1 90.44 107 GLN B CA 1
ATOM 2188 C C . GLN B 1 107 ? -6.34 -10.586 -8.688 1 90.44 107 GLN B C 1
ATOM 2190 O O . GLN B 1 107 ? -7.418 -10.328 -9.227 1 90.44 107 GLN B O 1
ATOM 2195 N N . CYS B 1 108 ? -5.988 -11.797 -8.43 1 90.94 108 CYS B N 1
ATOM 2196 C CA . CYS B 1 108 ? -6.969 -12.875 -8.43 1 90.94 108 CYS B CA 1
ATOM 2197 C C . CYS B 1 108 ? -7.93 -12.734 -7.254 1 90.94 108 CYS B C 1
ATOM 2199 O O . CYS B 1 108 ? -7.523 -12.859 -6.098 1 90.94 108 CYS B O 1
ATOM 2201 N N . LYS B 1 109 ? -9.195 -12.555 -7.52 1 88.31 109 LYS B N 1
ATOM 2202 C CA . LYS B 1 109 ? -10.18 -12.219 -6.496 1 88.31 109 LYS B CA 1
ATOM 2203 C C . LYS B 1 109 ? -10.445 -13.414 -5.582 1 88.31 109 LYS B C 1
ATOM 2205 O O . LYS B 1 109 ? -10.141 -14.555 -5.93 1 88.31 109 LYS B O 1
ATOM 2210 N N . GLY B 1 110 ? -11.023 -13.133 -4.293 1 89.25 110 GLY B N 1
ATOM 2211 C CA . GLY B 1 110 ? -11.391 -14.195 -3.371 1 89.25 110 GLY B CA 1
ATOM 2212 C C . GLY B 1 110 ? -10.258 -14.617 -2.457 1 89.25 110 GLY B C 1
ATOM 2213 O O . GLY B 1 110 ? -9.477 -13.781 -1.996 1 89.25 110 GLY B O 1
ATOM 2214 N N . GLU B 1 111 ? -10.188 -15.875 -2.154 1 91.56 111 GLU B N 1
ATOM 2215 C CA . GLU B 1 111 ? -9.25 -16.391 -1.16 1 91.56 111 GLU B CA 1
ATOM 2216 C C . GLU B 1 111 ? -7.809 -16.188 -1.613 1 91.56 111 GLU B C 1
ATOM 2218 O O . GLU B 1 111 ? -6.918 -15.977 -0.789 1 91.56 111 GLU B O 1
ATOM 2223 N N . ILE B 1 112 ? -7.57 -16.25 -2.867 1 95.19 112 ILE B N 1
ATOM 2224 C CA . ILE B 1 112 ? -6.223 -16.094 -3.395 1 95.19 112 ILE B CA 1
ATOM 2225 C C . ILE B 1 112 ? -5.742 -14.656 -3.158 1 95.19 112 ILE B C 1
ATOM 2227 O O . ILE B 1 112 ? -4.582 -14.438 -2.805 1 95.19 112 ILE B O 1
ATOM 2231 N N . GLN B 1 113 ? -6.633 -13.711 -3.379 1 93.56 113 GLN B N 1
ATOM 2232 C CA . GLN B 1 113 ? -6.309 -12.312 -3.092 1 93.56 113 GLN B CA 1
ATOM 2233 C C . GLN B 1 113 ? -5.945 -12.125 -1.623 1 93.56 113 GLN B C 1
ATOM 2235 O O . GLN B 1 113 ? -4.902 -11.547 -1.308 1 93.56 113 GLN B O 1
ATOM 2240 N N . ASP B 1 114 ? -6.75 -12.711 -0.817 1 90.5 114 ASP B N 1
ATOM 2241 C CA . ASP B 1 114 ? -6.559 -12.562 0.622 1 90.5 114 ASP B CA 1
ATOM 2242 C C . ASP B 1 114 ? -5.227 -13.172 1.062 1 90.5 114 ASP B C 1
ATOM 2244 O O . ASP B 1 114 ? -4.469 -12.539 1.802 1 90.5 114 ASP B O 1
ATOM 2248 N N . GLU B 1 115 ? -5.02 -14.305 0.662 1 94.19 115 GLU B N 1
ATOM 2249 C CA . GLU B 1 115 ? -3.787 -14.984 1.049 1 94.19 115 GLU B CA 1
ATOM 2250 C C . GLU B 1 115 ? -2.562 -14.25 0.506 1 94.19 115 GLU B C 1
ATOM 2252 O O . GLU B 1 115 ? -1.55 -14.125 1.197 1 94.19 115 GLU B O 1
ATOM 2257 N N . SER B 1 116 ? -2.674 -13.781 -0.675 1 95.06 116 SER B N 1
ATOM 2258 C CA . SER B 1 116 ? -1.576 -13.055 -1.311 1 95.06 116 SER B CA 1
ATOM 2259 C C . SER B 1 116 ? -1.231 -11.789 -0.542 1 95.06 116 SER B C 1
ATOM 2261 O O . SER B 1 116 ? -0.061 -11.523 -0.254 1 95.06 116 SER B O 1
ATOM 2263 N N . LEU B 1 117 ? -2.217 -11.016 -0.214 1 94.19 117 LEU B N 1
ATOM 2264 C CA . LEU B 1 117 ? -2.004 -9.773 0.515 1 94.19 117 LEU B CA 1
ATOM 2265 C C . LEU B 1 117 ? -1.407 -10.039 1.893 1 94.19 117 LEU B C 1
ATOM 2267 O O . LEU B 1 117 ? -0.507 -9.328 2.336 1 94.19 117 LEU B O 1
ATOM 2271 N N . ASN B 1 118 ? -1.866 -11.109 2.525 1 92.06 118 ASN B N 1
ATOM 2272 C CA . ASN B 1 118 ? -1.328 -11.484 3.828 1 92.06 118 ASN B CA 1
ATOM 2273 C C . ASN B 1 118 ? 0.137 -11.898 3.73 1 92.06 118 ASN B C 1
ATOM 2275 O O . ASN B 1 118 ? 0.947 -11.539 4.586 1 92.06 118 ASN B O 1
ATOM 2279 N N . MET B 1 119 ? 0.414 -12.633 2.699 1 95.19 119 MET B N 1
ATOM 2280 C CA . MET B 1 119 ? 1.797 -13.039 2.479 1 95.19 119 MET B CA 1
ATOM 2281 C C . MET B 1 119 ? 2.693 -11.828 2.246 1 95.19 119 MET B C 1
ATOM 2283 O O . MET B 1 119 ? 3.812 -11.773 2.76 1 95.19 119 MET B O 1
ATOM 2287 N N . LEU B 1 120 ? 2.209 -10.977 1.471 1 96.06 120 LEU B N 1
ATOM 2288 C CA . LEU B 1 120 ? 2.965 -9.766 1.163 1 96.06 120 LEU B CA 1
ATOM 2289 C C . LEU B 1 120 ? 3.229 -8.953 2.426 1 96.06 120 LEU B C 1
ATOM 2291 O O . LEU B 1 120 ? 4.352 -8.492 2.652 1 96.06 120 LEU B O 1
ATOM 2295 N N . TYR B 1 121 ? 2.217 -8.844 3.242 1 92.31 121 TYR B N 1
ATOM 2296 C CA . TYR B 1 121 ? 2.338 -8.109 4.5 1 92.31 121 TYR B CA 1
ATOM 2297 C C . TYR B 1 121 ? 3.381 -8.75 5.406 1 92.31 121 TYR B C 1
ATOM 2299 O O . TYR B 1 121 ? 4.25 -8.062 5.945 1 92.31 121 TYR B O 1
ATOM 2307 N N . ALA B 1 122 ? 3.273 -10.008 5.586 1 91.38 122 ALA B N 1
ATOM 2308 C CA . ALA B 1 122 ? 4.219 -10.734 6.426 1 91.38 122 ALA B CA 1
ATOM 2309 C C . ALA B 1 122 ? 5.645 -10.586 5.902 1 91.38 122 ALA B C 1
ATOM 2311 O O . ALA B 1 122 ? 6.582 -10.398 6.684 1 91.38 122 ALA B O 1
ATOM 2312 N N . SER B 1 123 ? 5.82 -10.703 4.637 1 93.5 123 SER B N 1
ATOM 2313 C CA . SER B 1 123 ? 7.141 -10.602 4.023 1 93.5 123 SER B CA 1
ATOM 2314 C C . SER B 1 123 ? 7.75 -9.219 4.246 1 93.5 123 SER B C 1
ATOM 2316 O O . SER B 1 123 ? 8.922 -9.102 4.602 1 93.5 123 SER B O 1
ATOM 2318 N N . LEU B 1 124 ? 6.965 -8.188 3.988 1 93 124 LEU B N 1
ATOM 2319 C CA . LEU B 1 124 ? 7.453 -6.828 4.164 1 93 124 LEU B CA 1
ATOM 2320 C C . LEU B 1 124 ? 7.824 -6.562 5.617 1 93 124 LEU B C 1
ATOM 2322 O O . LEU B 1 124 ? 8.766 -5.82 5.898 1 93 124 LEU B O 1
ATOM 2326 N N . ASP B 1 125 ? 7.137 -7.184 6.465 1 86.25 125 ASP B N 1
ATOM 2327 C CA . ASP B 1 125 ? 7.34 -6.973 7.895 1 86.25 125 ASP B CA 1
ATOM 2328 C C . ASP B 1 125 ? 8.68 -7.547 8.352 1 86.25 125 ASP B 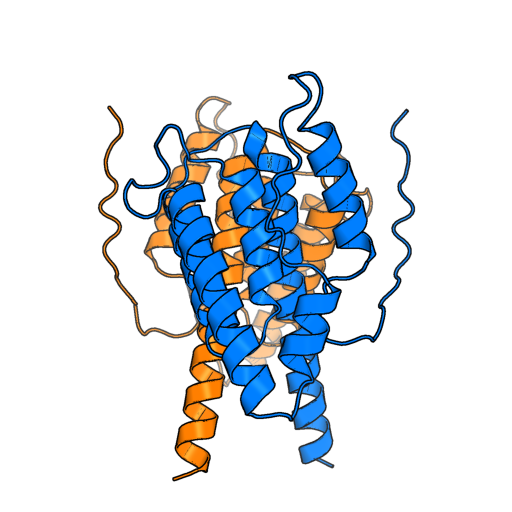C 1
ATOM 2330 O O . ASP B 1 125 ? 9.305 -7.02 9.281 1 86.25 125 ASP B O 1
ATOM 2334 N N . HIS B 1 126 ? 9.133 -8.5 7.672 1 87.06 126 HIS B N 1
ATOM 2335 C CA . HIS B 1 126 ? 10.328 -9.18 8.156 1 87.06 126 HIS B CA 1
ATOM 2336 C C . HIS B 1 126 ? 11.531 -8.898 7.258 1 87.06 126 HIS B C 1
ATOM 2338 O O . HIS B 1 126 ? 12.656 -9.258 7.59 1 87.06 126 HIS B O 1
ATOM 2344 N N . ALA B 1 127 ? 11.289 -8.305 6.176 1 88.75 127 ALA B N 1
ATOM 2345 C CA . ALA B 1 127 ? 12.359 -8.086 5.207 1 88.75 127 ALA B CA 1
ATOM 2346 C C . ALA B 1 127 ? 13.383 -7.074 5.73 1 88.75 127 ALA B C 1
ATOM 2348 O O . ALA B 1 127 ? 13.016 -6.102 6.391 1 88.75 127 ALA B O 1
ATOM 2349 N N . SER B 1 128 ? 14.594 -7.277 5.496 1 85.56 128 SER B N 1
ATOM 2350 C CA . SER B 1 128 ? 15.633 -6.293 5.785 1 85.56 128 SER B CA 1
ATOM 2351 C C . SER B 1 128 ? 15.711 -5.234 4.691 1 85.56 128 SER B C 1
ATOM 2353 O O . SER B 1 128 ? 15.172 -5.422 3.598 1 85.56 128 SER B O 1
ATOM 2355 N N . PHE B 1 129 ? 16.438 -4.145 5.004 1 85.12 129 PHE B N 1
ATOM 2356 C CA . PHE B 1 129 ? 16.578 -3.066 4.031 1 85.12 129 PHE B CA 1
ATOM 2357 C C . PHE B 1 129 ? 17.703 -3.375 3.045 1 85.12 129 PHE B C 1
ATOM 2359 O O . PHE B 1 129 ? 18.828 -3.693 3.449 1 85.12 129 PHE B O 1
ATOM 2366 N N . ASP B 1 130 ? 17.328 -3.355 1.836 1 88.31 130 ASP B N 1
ATOM 2367 C CA . ASP B 1 130 ? 18.297 -3.564 0.764 1 88.31 130 ASP B CA 1
ATOM 2368 C C . ASP B 1 130 ? 18.016 -2.637 -0.416 1 88.31 130 ASP B C 1
ATOM 2370 O O . ASP B 1 130 ? 16.875 -2.531 -0.873 1 88.31 130 ASP B O 1
ATOM 2374 N N . TYR B 1 131 ? 19.094 -1.977 -0.847 1 88.12 131 TYR B N 1
ATOM 2375 C CA . TYR B 1 131 ? 18.953 -1.016 -1.937 1 88.12 131 TYR B CA 1
ATOM 2376 C C . TYR B 1 131 ? 18.281 -1.65 -3.146 1 88.12 131 TYR B C 1
ATOM 2378 O O . TYR B 1 131 ? 17.516 -0.993 -3.852 1 88.12 131 TYR B O 1
ATOM 2386 N N . ASP B 1 132 ? 18.531 -2.916 -3.324 1 87.12 132 ASP B N 1
ATOM 2387 C CA . ASP B 1 132 ? 17.984 -3.615 -4.488 1 87.12 132 ASP B CA 1
ATOM 2388 C C . ASP B 1 132 ? 16.484 -3.781 -4.371 1 87.12 132 ASP B C 1
ATOM 2390 O O . ASP B 1 132 ? 15.805 -4.117 -5.348 1 87.12 132 ASP B O 1
ATOM 2394 N N . HIS B 1 133 ? 15.93 -3.469 -3.215 1 91.5 133 HIS B N 1
ATOM 2395 C CA . HIS B 1 133 ? 14.5 -3.611 -2.979 1 91.5 133 HIS B CA 1
ATOM 2396 C C . HIS B 1 133 ? 13.734 -2.402 -3.506 1 91.5 133 HIS B C 1
ATOM 2398 O O . HIS B 1 133 ? 12.516 -2.463 -3.676 1 91.5 133 HIS B O 1
ATOM 2404 N N . LEU B 1 134 ? 14.406 -1.324 -3.768 1 92.12 134 LEU B N 1
ATOM 2405 C CA . LEU B 1 134 ? 13.766 -0.03 -3.977 1 92.12 134 LEU B CA 1
ATOM 2406 C C . LEU B 1 134 ? 12.766 -0.1 -5.125 1 92.12 134 LEU B C 1
ATOM 2408 O O . LEU B 1 134 ? 11.594 0.232 -4.949 1 92.12 134 LEU B O 1
ATOM 2412 N N . PRO B 1 135 ? 13.18 -0.578 -6.277 1 89.44 135 PRO B N 1
ATOM 2413 C CA . PRO B 1 135 ? 12.203 -0.584 -7.371 1 89.44 135 PRO B CA 1
ATOM 2414 C C . PRO B 1 135 ? 10.961 -1.407 -7.051 1 89.44 135 PRO B C 1
ATOM 2416 O O . PRO B 1 135 ? 9.836 -0.972 -7.328 1 89.44 135 PRO B O 1
ATOM 2419 N N . ALA B 1 136 ? 11.164 -2.539 -6.488 1 91.44 136 ALA B N 1
ATOM 2420 C CA . ALA B 1 136 ? 10.039 -3.414 -6.156 1 91.44 136 ALA B CA 1
ATOM 2421 C C . ALA B 1 136 ? 9.156 -2.791 -5.074 1 91.44 136 ALA B C 1
ATOM 2423 O O . ALA B 1 136 ? 7.934 -2.92 -5.113 1 91.44 136 ALA B O 1
ATOM 2424 N N . LEU B 1 137 ? 9.75 -2.135 -4.16 1 94.12 137 LEU B N 1
ATOM 2425 C CA . LEU B 1 137 ? 8.984 -1.498 -3.088 1 94.12 137 LEU B CA 1
ATOM 2426 C C . LEU B 1 137 ? 8.117 -0.37 -3.637 1 94.12 137 LEU B C 1
ATOM 2428 O O . LEU B 1 137 ? 6.965 -0.214 -3.229 1 94.12 137 LEU B O 1
ATOM 2432 N N . PHE B 1 138 ? 8.664 0.44 -4.461 1 91.69 138 PHE B N 1
ATOM 2433 C CA . PHE B 1 138 ? 7.855 1.455 -5.125 1 91.69 138 PHE B CA 1
ATOM 2434 C C . PHE B 1 138 ? 6.68 0.818 -5.859 1 91.69 138 PHE B C 1
ATOM 2436 O O . PHE B 1 138 ? 5.547 1.297 -5.762 1 91.69 138 PHE B O 1
ATOM 2443 N N . PHE B 1 139 ? 7 -0.262 -6.504 1 91.06 139 PHE B N 1
ATOM 2444 C CA . PHE B 1 139 ? 5.957 -0.963 -7.246 1 91.06 139 PHE B CA 1
ATOM 2445 C C . PHE B 1 139 ? 4.879 -1.479 -6.305 1 91.06 139 PHE B C 1
ATOM 2447 O O . PHE B 1 139 ? 3.686 -1.321 -6.57 1 91.06 139 PHE B O 1
ATOM 2454 N N . VAL B 1 140 ? 5.207 -2.08 -5.27 1 94.12 140 VAL B N 1
ATOM 2455 C CA . VAL B 1 140 ? 4.273 -2.631 -4.297 1 94.12 140 VAL B CA 1
ATOM 2456 C C . VAL B 1 140 ? 3.418 -1.509 -3.709 1 94.12 140 VAL B C 1
ATOM 2458 O O . VAL B 1 140 ? 2.188 -1.598 -3.697 1 94.12 140 VAL B O 1
ATOM 2461 N N . ALA B 1 141 ? 4.109 -0.491 -3.207 1 93.75 141 ALA B N 1
ATOM 2462 C CA . ALA B 1 141 ? 3.4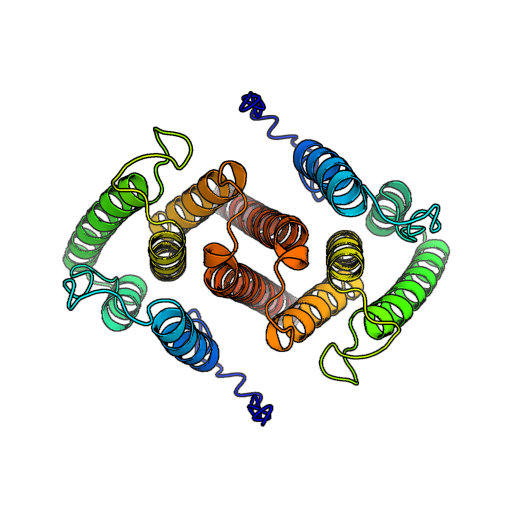 0.617 -2.572 1 93.75 141 ALA B CA 1
ATOM 2463 C C . ALA B 1 141 ? 2.393 1.243 -3.531 1 93.75 141 ALA B C 1
ATOM 2465 O O . ALA B 1 141 ? 1.236 1.47 -3.168 1 93.75 141 ALA B O 1
ATOM 2466 N N . GLU B 1 142 ? 2.771 1.467 -4.691 1 91.75 142 GLU B N 1
ATOM 2467 C CA . GLU B 1 142 ? 1.898 2.074 -5.691 1 91.75 142 GLU B CA 1
ATOM 2468 C C . GLU B 1 142 ? 0.727 1.158 -6.035 1 91.75 142 GLU B C 1
ATOM 2470 O O . GLU B 1 142 ? -0.403 1.621 -6.199 1 91.75 142 GLU B O 1
ATOM 2475 N N . SER B 1 143 ? 1.027 -0.077 -6.223 1 90.25 143 SER B N 1
ATOM 2476 C CA . SER B 1 143 ? -0.008 -1.034 -6.598 1 90.25 143 SER B CA 1
ATOM 2477 C C . SER B 1 143 ? -1.062 -1.164 -5.5 1 90.25 143 SER B C 1
ATOM 2479 O O . SER B 1 143 ? -2.262 -1.152 -5.781 1 90.25 143 SER B O 1
ATOM 2481 N N . VAL B 1 144 ? -0.622 -1.293 -4.312 1 92.06 144 VAL B N 1
ATOM 2482 C CA . VAL B 1 144 ? -1.54 -1.443 -3.188 1 92.06 144 VAL B CA 1
ATOM 2483 C C . VAL B 1 144 ? -2.346 -0.159 -3.002 1 92.06 144 VAL B C 1
ATOM 2485 O O . VAL B 1 144 ? -3.551 -0.206 -2.744 1 92.06 144 VAL B O 1
ATOM 2488 N N . LEU B 1 145 ? -1.685 0.946 -3.109 1 92 145 LEU B N 1
ATOM 2489 C CA . LEU B 1 145 ? -2.375 2.229 -3.02 1 92 145 LEU B CA 1
ATOM 2490 C C . LEU B 1 145 ? -3.434 2.355 -4.109 1 92 145 LEU B C 1
ATOM 2492 O O . LEU B 1 145 ? -4.531 2.854 -3.857 1 92 145 LEU B O 1
ATOM 2496 N N . TYR B 1 146 ? -3.078 1.973 -5.223 1 87.25 146 TYR B N 1
ATOM 2497 C CA . TYR B 1 146 ? -4.023 2.016 -6.332 1 87.25 146 TYR B CA 1
ATOM 2498 C C . TYR B 1 146 ? -5.27 1.197 -6.023 1 87.25 146 TYR B C 1
ATOM 2500 O O . TYR B 1 146 ? -6.391 1.651 -6.254 1 87.25 146 TYR B O 1
ATOM 2508 N N . ARG B 1 147 ? -5.039 0.034 -5.617 1 86.81 147 ARG B N 1
ATOM 2509 C CA . ARG B 1 147 ? -6.164 -0.828 -5.258 1 86.81 147 ARG B CA 1
ATOM 2510 C C . ARG B 1 147 ? -7.023 -0.186 -4.176 1 86.81 147 ARG B C 1
ATOM 2512 O O . ARG B 1 147 ? -8.25 -0.251 -4.23 1 86.81 147 ARG B O 1
ATOM 2519 N N . LEU B 1 148 ? -6.387 0.34 -3.162 1 87.94 148 LEU B N 1
ATOM 2520 C CA . LEU B 1 148 ? -7.113 0.999 -2.082 1 87.94 148 LEU B CA 1
ATOM 2521 C C . LEU B 1 148 ? -7.977 2.137 -2.619 1 87.94 148 LEU B C 1
ATOM 2523 O O . LEU B 1 148 ? -9.133 2.287 -2.219 1 87.94 148 LEU B O 1
ATOM 2527 N N . CYS B 1 149 ? -7.41 2.9 -3.51 1 82.25 149 CYS B N 1
ATOM 2528 C CA . CYS B 1 149 ? -8.125 4.031 -4.09 1 82.25 149 CYS B CA 1
ATOM 2529 C C . CYS B 1 149 ? -9.297 3.557 -4.938 1 82.25 149 CYS B C 1
ATOM 2531 O O . CYS B 1 149 ? -10.375 4.16 -4.914 1 82.25 149 CYS B O 1
ATOM 2533 N N . CYS B 1 150 ? -9.117 2.52 -5.641 1 80 150 CYS B N 1
ATOM 2534 C CA . CYS B 1 150 ? -10.188 1.97 -6.469 1 80 150 CYS B CA 1
ATOM 2535 C C . CYS B 1 150 ? -11.32 1.426 -5.602 1 80 150 CYS B C 1
ATOM 2537 O O . CYS B 1 150 ? -12.5 1.605 -5.926 1 80 150 CYS B O 1
ATOM 2539 N N . ASP B 1 151 ? -11.055 0.779 -4.578 1 76.31 151 ASP B N 1
ATOM 2540 C CA . ASP B 1 151 ? -12.062 0.245 -3.664 1 76.31 151 ASP B CA 1
ATOM 2541 C C . ASP B 1 151 ? -12.875 1.368 -3.023 1 76.31 151 ASP B C 1
ATOM 2543 O O . ASP B 1 151 ? -14.086 1.246 -2.859 1 76.31 151 ASP B O 1
ATOM 2547 N N . ALA B 1 152 ? -12.242 2.426 -2.65 1 76.31 152 ALA B N 1
ATOM 2548 C CA . ALA B 1 152 ? -12.93 3.568 -2.053 1 76.31 152 ALA B CA 1
ATOM 2549 C C . ALA B 1 152 ? -13.883 4.219 -3.051 1 76.31 152 ALA B C 1
ATOM 2551 O O . ALA B 1 152 ? -14.992 4.613 -2.693 1 76.31 152 ALA B O 1
ATOM 2552 N N . SER B 1 153 ? -13.422 4.332 -4.258 1 73.81 153 SER B N 1
ATOM 2553 C CA . SER B 1 153 ? -14.242 4.91 -5.316 1 73.81 153 SER B CA 1
ATOM 2554 C C . SER B 1 153 ? -15.484 4.059 -5.578 1 73.81 153 SER B C 1
ATOM 2556 O O . SER B 1 153 ? -16.562 4.59 -5.82 1 73.81 153 SER B O 1
ATOM 2558 N N . LEU B 1 154 ? -15.281 2.816 -5.496 1 69.38 154 LEU B N 1
ATOM 2559 C CA . LEU B 1 154 ? -16.391 1.902 -5.715 1 69.38 154 LEU B CA 1
ATOM 2560 C C . LEU B 1 154 ? -17.406 2.004 -4.578 1 69.38 154 LEU B C 1
ATOM 2562 O O . LEU B 1 154 ? -18.625 2 -4.82 1 69.38 154 LEU B O 1
ATOM 2566 N N . LYS B 1 155 ? -16.969 2.092 -3.385 1 66.44 155 LYS B N 1
ATOM 2567 C CA . LYS B 1 155 ? -17.844 2.227 -2.23 1 66.44 155 LYS B CA 1
ATOM 2568 C C . LYS B 1 155 ? -18.656 3.518 -2.305 1 66.44 155 LYS B C 1
ATOM 2570 O O . LYS B 1 155 ? -19.844 3.527 -1.985 1 66.44 155 LYS B O 1
ATOM 2575 N N . THR B 1 156 ? -18.047 4.539 -2.66 1 63.84 156 THR B N 1
ATOM 2576 C CA . THR B 1 156 ? -18.734 5.816 -2.783 1 63.84 156 THR B CA 1
ATOM 2577 C C . THR B 1 156 ? -19.812 5.742 -3.867 1 63.84 156 THR B C 1
ATOM 2579 O O . THR B 1 156 ? -20.906 6.285 -3.701 1 63.84 156 THR B O 1
ATOM 2582 N N . TYR B 1 157 ? -19.484 5.094 -4.887 1 59.78 157 TYR B N 1
ATOM 2583 C CA . TYR B 1 157 ? -20.438 4.941 -5.984 1 59.78 157 TYR B CA 1
ATOM 2584 C C . TYR B 1 157 ? -21.625 4.094 -5.566 1 59.78 157 TYR B C 1
ATOM 2586 O O . TYR B 1 157 ? -22.766 4.418 -5.887 1 59.78 157 TYR B O 1
ATOM 2594 N N . LEU B 1 158 ? -21.406 3.016 -4.879 1 57.44 158 LEU B N 1
ATOM 2595 C CA . LEU B 1 158 ? -22.453 2.111 -4.438 1 57.44 158 LEU B CA 1
ATOM 2596 C C . LEU B 1 158 ? -23.391 2.809 -3.451 1 57.44 158 LEU B C 1
ATOM 2598 O O . LEU B 1 158 ? -24.609 2.617 -3.498 1 57.44 158 LEU B O 1
ATOM 2602 N N . TYR B 1 159 ? -22.812 3.613 -2.627 1 56.28 159 TYR B N 1
ATOM 2603 C CA . TYR B 1 159 ? -23.641 4.352 -1.684 1 56.28 159 TYR B CA 1
ATOM 2604 C C . TYR B 1 159 ? -24.438 5.438 -2.395 1 56.28 159 TYR B C 1
ATOM 2606 O O . TYR B 1 159 ? -25.562 5.758 -1.993 1 56.28 159 TYR B O 1
ATOM 2614 N N . SER B 1 160 ? -23.859 6.074 -3.279 1 57.84 160 SER B N 1
ATOM 2615 C CA . SER B 1 160 ? -24.562 7.117 -4.02 1 57.84 160 SER B CA 1
ATOM 2616 C C . SER B 1 160 ? -25.75 6.551 -4.789 1 57.84 160 SER B C 1
ATOM 2618 O O . SER B 1 160 ? -26.781 7.219 -4.934 1 57.84 160 SER B O 1
ATOM 2620 N N . VAL B 1 161 ? -25.594 5.43 -5.328 1 58 161 VAL B N 1
ATOM 2621 C CA . VAL B 1 161 ? -26.672 4.801 -6.07 1 58 161 VAL B CA 1
ATOM 2622 C C . VAL B 1 161 ? -27.766 4.352 -5.102 1 58 161 VAL B C 1
ATOM 2624 O O . VAL B 1 161 ? -28.953 4.383 -5.438 1 58 161 VAL B O 1
ATOM 2627 N N . GLU B 1 162 ? -27.422 3.961 -3.881 1 48.97 162 GLU B N 1
ATOM 2628 C CA . GLU B 1 162 ? -28.438 3.549 -2.908 1 48.97 162 GLU B CA 1
ATOM 2629 C C . GLU B 1 162 ? -29.219 4.746 -2.385 1 48.97 162 GLU B C 1
ATOM 2631 O O . GLU B 1 162 ? -30.359 4.602 -1.933 1 48.97 162 GLU B O 1
ATOM 2636 N N . ILE B 1 163 ? -28.703 5.883 -2.234 1 45.75 163 ILE B N 1
ATOM 2637 C CA . ILE B 1 163 ? -29.438 7.043 -1.759 1 45.75 163 ILE B CA 1
ATOM 2638 C C . ILE B 1 163 ? -30.312 7.598 -2.887 1 45.75 163 ILE B C 1
ATOM 2640 O O . ILE B 1 163 ? -31.234 8.367 -2.643 1 45.75 163 ILE B O 1
ATOM 2644 N N . LYS B 1 164 ? -30.062 7.211 -4.074 1 39.62 164 LYS B N 1
ATOM 2645 C CA . LYS B 1 164 ? -31.094 7.641 -5.008 1 39.62 164 LYS B CA 1
ATOM 2646 C C . LYS B 1 164 ? -32.312 6.695 -4.977 1 39.62 164 LYS B C 1
ATOM 2648 O O . LYS B 1 164 ? -32.125 5.48 -4.824 1 39.62 164 LYS B O 1
#

InterPro domains:
  IPR031747 Transmembrane protein 232 [PF15877] (42-164)
  IPR031747 Transmembrane protein 232 [PTHR28651] (3-164)

Organism: Homo sapiens (NCBI:txid9606)

Secondary structure (DSSP, 8-state):
--------------SSS--HHHHHHHHHHHHHHS-SS------S----HHHHHHHHH---HHHHHHHHHHHHHHHHHHHHHHTGGGTT-STT--HHHHHHHHHHHTTSTTHHHHHHHHHHHHHHHHPPP-GGGHHHHHHHHHHHHHHHHHHHHHHHHHHHHHH-/--------------SSS--HHHHHHHHHHHHHHT-SS-----------HHHHHHHHH---HHHHHHHHHHHHHHHHHHHHHHTGGGTT-STT--HHHHHHHHHHHTTS-THHHHHHHHHHHHHHHHPPP-GGGHHHHHHHHHHHHHHHHHHHHHHHHHHHHHH-

Sequence (328 aa):
MNMPVNKSPMINTCGGISSPYHEELWKLNFQHLSGERGHKSRPTFSITKEFILRFNQTQNSKEKEELLELARKIILRCKRKLGLKTLGSGRHVHLPAAWTEVIYLAQCKGEIQDESLNMLYASLDHASFDYDHLPALFFVAESVLYRLCCDASLKTYLYSVEIKMNMPVNKSPMINTCGGISSPYHEELWKLNFQHLSGERGHKSRPTFSITKEFILRFNQTQNSKEKEELLELARKIILRCKRKLGLKTLGSGRHVHLPAAWTEVIYLAQCKGEIQDESLNMLYASLDHASFDYDHLPALFFVAESVLYRLCCDASLKTYLYSVEIK

Radius of gyration: 20.38 Å; Cα contacts (8 Å, |Δi|>4): 299; chains: 2; bounding box: 56×50×39 Å